Protein AF-A0A914DIE5-F1 (afdb_monomer_lite)

Structure (mmCIF, N/CA/C/O backbone):
data_AF-A0A914DIE5-F1
#
_entry.id   AF-A0A914DIE5-F1
#
loop_
_atom_site.group_PDB
_atom_site.id
_atom_site.type_symbol
_atom_site.label_atom_id
_atom_site.label_alt_id
_atom_site.label_comp_id
_atom_site.label_asym_id
_atom_site.label_entity_id
_atom_site.label_seq_id
_atom_site.pdbx_PDB_ins_code
_atom_site.Cartn_x
_atom_site.Cartn_y
_atom_site.Cartn_z
_atom_site.occupancy
_atom_site.B_iso_or_equiv
_atom_site.auth_seq_id
_atom_site.auth_comp_id
_atom_site.auth_asym_id
_atom_site.auth_atom_id
_atom_site.pdbx_PDB_model_num
ATOM 1 N N . MET A 1 1 ? 12.265 -41.594 -0.812 1.00 32.06 1 MET A N 1
ATOM 2 C CA . MET A 1 1 ? 12.523 -40.312 -0.119 1.00 32.06 1 MET A CA 1
ATOM 3 C C . MET A 1 1 ? 11.479 -39.314 -0.579 1.00 32.06 1 MET A C 1
ATOM 5 O O . MET A 1 1 ? 11.482 -38.926 -1.738 1.00 32.06 1 MET A O 1
ATOM 9 N N . GLN A 1 2 ? 10.525 -38.994 0.290 1.00 31.80 2 GLN A N 1
ATOM 10 C CA . GLN A 1 2 ? 9.451 -38.053 -0.005 1.00 31.80 2 GLN A CA 1
ATOM 11 C C . GLN A 1 2 ? 9.998 -36.635 0.156 1.00 31.80 2 GLN A C 1
ATOM 13 O O . GLN A 1 2 ? 10.387 -36.245 1.254 1.00 31.80 2 GLN A O 1
ATOM 18 N N . PHE A 1 3 ? 10.068 -35.877 -0.939 1.00 31.05 3 PHE A N 1
ATOM 19 C CA . PHE A 1 3 ? 10.343 -34.446 -0.875 1.00 31.05 3 PHE A CA 1
ATOM 20 C C . PHE A 1 3 ? 9.159 -33.775 -0.173 1.00 31.05 3 PHE A C 1
ATOM 22 O O . PHE A 1 3 ? 8.146 -33.468 -0.800 1.00 31.05 3 PHE A O 1
ATOM 29 N N . MET A 1 4 ? 9.262 -33.563 1.139 1.00 26.75 4 MET A N 1
ATOM 30 C CA . MET A 1 4 ? 8.414 -32.593 1.819 1.00 26.75 4 MET A CA 1
ATOM 31 C C . MET A 1 4 ? 8.771 -31.216 1.252 1.00 26.75 4 MET A C 1
ATOM 33 O O . MET A 1 4 ? 9.750 -30.599 1.665 1.00 26.75 4 MET A O 1
ATOM 37 N N . LYS A 1 5 ? 8.003 -30.735 0.266 1.00 32.22 5 LYS A N 1
ATOM 38 C CA . LYS A 1 5 ? 7.975 -29.307 -0.064 1.00 32.22 5 LYS A CA 1
ATOM 39 C C . LYS A 1 5 ? 7.397 -28.603 1.157 1.00 32.22 5 LYS A C 1
ATOM 41 O O . LYS A 1 5 ? 6.184 -28.555 1.325 1.00 32.22 5 LYS A O 1
ATOM 46 N N . ALA A 1 6 ? 8.262 -28.096 2.027 1.00 30.03 6 ALA A N 1
ATOM 47 C CA . ALA A 1 6 ? 7.851 -27.150 3.046 1.00 30.03 6 ALA A CA 1
ATOM 48 C C . ALA A 1 6 ? 7.336 -25.895 2.325 1.00 30.03 6 ALA A C 1
ATOM 50 O O . ALA A 1 6 ? 8.112 -25.058 1.870 1.00 30.03 6 ALA A O 1
ATOM 51 N N . THR A 1 7 ? 6.020 -25.775 2.163 1.00 43.81 7 THR A N 1
ATOM 52 C CA . THR A 1 7 ? 5.389 -24.496 1.839 1.00 43.81 7 THR A CA 1
ATOM 53 C C . THR A 1 7 ? 5.569 -23.604 3.054 1.00 43.81 7 THR A C 1
ATOM 55 O O . THR A 1 7 ? 4.857 -23.737 4.046 1.00 43.81 7 THR A O 1
ATOM 58 N N . LYS A 1 8 ? 6.585 -22.739 3.012 1.00 55.28 8 LYS A N 1
ATOM 59 C CA . LYS A 1 8 ? 6.820 -21.731 4.043 1.00 55.28 8 LYS A CA 1
ATOM 60 C C . LYS A 1 8 ? 5.615 -20.791 4.057 1.00 55.28 8 LYS A C 1
ATOM 62 O O . LYS A 1 8 ? 5.457 -19.975 3.154 1.00 55.28 8 LYS A O 1
ATOM 67 N N . THR A 1 9 ? 4.752 -20.925 5.059 1.00 59.88 9 THR A N 1
ATOM 68 C CA . THR A 1 9 ? 3.670 -19.968 5.300 1.00 59.88 9 THR A CA 1
ATOM 69 C C . THR A 1 9 ? 4.300 -18.650 5.731 1.00 59.88 9 THR A C 1
ATOM 71 O O . THR A 1 9 ? 5.023 -18.602 6.725 1.00 59.88 9 THR A O 1
ATOM 74 N N . MET A 1 10 ? 4.067 -17.591 4.961 1.00 66.38 10 MET A N 1
ATOM 75 C CA . MET A 1 10 ? 4.572 -16.249 5.244 1.00 66.38 10 MET A CA 1
ATOM 76 C C . MET A 1 10 ? 3.415 -15.355 5.679 1.00 66.38 10 MET A C 1
ATOM 78 O O . MET A 1 10 ? 2.303 -15.481 5.166 1.00 66.38 10 MET A O 1
ATOM 82 N N . SER A 1 11 ? 3.671 -14.457 6.625 1.00 70.56 11 SER A N 1
ATOM 83 C CA . SER A 1 11 ? 2.720 -13.417 7.007 1.00 70.56 11 SER A CA 1
ATOM 84 C C . SER A 1 11 ? 2.778 -12.252 6.018 1.00 70.56 11 SER A C 1
ATOM 86 O O . SER A 1 11 ? 3.840 -11.896 5.500 1.00 70.56 11 SER A O 1
ATOM 88 N N . VAL A 1 12 ? 1.607 -11.675 5.759 1.00 76.62 12 VAL A N 1
ATOM 89 C CA . VAL A 1 12 ? 1.385 -10.565 4.832 1.00 76.62 12 VAL A CA 1
ATOM 90 C C . VAL A 1 12 ? 0.479 -9.533 5.497 1.00 76.62 12 VAL A C 1
ATOM 92 O O . VAL A 1 12 ? -0.430 -9.911 6.238 1.00 76.62 12 VAL A O 1
ATOM 95 N N . ILE A 1 13 ? 0.719 -8.250 5.239 1.00 80.69 13 ILE A N 1
ATOM 96 C CA . ILE A 1 13 ? -0.170 -7.145 5.625 1.00 80.69 13 ILE A CA 1
ATOM 97 C C . ILE A 1 13 ? -0.791 -6.547 4.365 1.00 80.69 13 ILE A C 1
ATOM 99 O O . ILE A 1 13 ? -0.105 -6.399 3.360 1.00 80.69 13 ILE A O 1
ATOM 103 N N . VAL A 1 14 ? -2.074 -6.187 4.423 1.00 81.94 14 VAL A N 1
ATOM 104 C CA . VAL A 1 14 ? -2.704 -5.268 3.461 1.00 81.94 14 VAL A CA 1
ATOM 105 C C . VAL A 1 14 ? -2.694 -3.887 4.101 1.00 81.94 14 VAL A C 1
ATOM 107 O O . VAL A 1 14 ? -3.267 -3.729 5.178 1.00 81.94 14 VAL A O 1
ATOM 110 N N . ASP A 1 15 ? -2.012 -2.928 3.482 1.00 79.81 15 ASP A N 1
ATOM 111 C CA . ASP A 1 15 ? -1.713 -1.633 4.097 1.00 79.81 15 ASP A CA 1
ATOM 112 C C . ASP A 1 15 ? -2.119 -0.488 3.175 1.00 79.81 15 ASP A C 1
ATOM 114 O O . ASP A 1 15 ? -1.482 -0.241 2.152 1.00 79.81 15 ASP A O 1
ATOM 118 N N . SER A 1 16 ? -3.174 0.233 3.554 1.00 77.50 16 SER A N 1
ATOM 119 C CA . SER A 1 16 ? -3.641 1.374 2.776 1.00 77.50 16 SER A CA 1
ATOM 120 C C . SER A 1 16 ? -2.770 2.616 2.884 1.00 77.50 16 SER A C 1
ATOM 122 O O . SER A 1 16 ? -2.965 3.546 2.111 1.00 77.50 16 SER A O 1
ATOM 124 N N . THR A 1 17 ? -1.839 2.642 3.836 1.00 75.06 17 THR A N 1
ATOM 125 C CA . THR A 1 17 ? -0.878 3.734 4.022 1.00 75.06 17 THR A CA 1
ATOM 126 C C . THR A 1 17 ? 0.441 3.488 3.290 1.00 75.06 17 THR A C 1
ATOM 128 O O . THR A 1 17 ? 1.338 4.326 3.346 1.00 75.06 17 THR A O 1
ATOM 131 N N . SER A 1 18 ? 0.564 2.351 2.596 1.00 82.44 18 SER A N 1
ATOM 132 C CA . SER A 1 18 ? 1.746 2.001 1.819 1.00 82.44 18 SER A CA 1
ATOM 133 C C . SER A 1 18 ? 1.532 2.270 0.331 1.00 82.44 18 SER A C 1
ATOM 135 O O . SER A 1 18 ? 0.727 1.605 -0.324 1.00 82.44 18 SER A O 1
ATOM 137 N N . ASP A 1 19 ? 2.323 3.187 -0.224 1.00 88.75 19 ASP A N 1
ATOM 138 C CA . ASP A 1 19 ? 2.320 3.520 -1.658 1.00 88.75 19 ASP A CA 1
ATOM 139 C C . ASP A 1 19 ? 2.937 2.407 -2.536 1.00 88.75 19 ASP A C 1
ATOM 141 O O . ASP A 1 19 ? 2.798 2.396 -3.761 1.00 88.75 19 ASP A O 1
ATOM 145 N N . PHE A 1 20 ? 3.616 1.432 -1.921 1.00 92.25 20 PHE A N 1
ATOM 146 C CA . PHE A 1 20 ? 4.422 0.423 -2.609 1.00 92.25 20 PHE A CA 1
ATOM 147 C C . PHE A 1 20 ? 4.043 -1.004 -2.191 1.00 92.25 20 PHE A C 1
ATOM 149 O O . PHE A 1 20 ? 3.504 -1.257 -1.116 1.00 92.25 20 PHE A O 1
ATOM 156 N N . LEU A 1 21 ? 4.387 -1.983 -3.027 1.00 89.88 21 LEU A N 1
ATOM 157 C CA . LEU A 1 21 ? 4.438 -3.383 -2.607 1.00 89.88 21 LEU A CA 1
ATOM 158 C C . LEU A 1 21 ? 5.726 -3.641 -1.822 1.00 89.88 21 LEU A C 1
ATOM 160 O O . LEU A 1 21 ? 6.819 -3.467 -2.354 1.00 89.88 21 LEU A O 1
ATOM 164 N N . GLY A 1 22 ? 5.604 -4.110 -0.586 1.00 89.50 22 GLY A N 1
ATOM 165 C CA . GLY A 1 22 ? 6.738 -4.596 0.196 1.00 89.50 22 GLY A CA 1
ATOM 166 C C . GLY A 1 22 ? 6.970 -6.078 -0.067 1.00 89.50 22 GLY A C 1
ATOM 167 O O . GLY A 1 22 ? 6.045 -6.879 0.089 1.00 89.50 22 GLY A O 1
ATOM 168 N N . VAL A 1 23 ? 8.186 -6.456 -0.459 1.00 86.75 23 VAL A N 1
ATOM 169 C CA . VAL A 1 23 ? 8.549 -7.851 -0.759 1.00 86.75 23 VAL A CA 1
ATOM 170 C C . VAL A 1 23 ? 9.872 -8.246 -0.091 1.00 86.75 23 VAL A C 1
ATOM 172 O O . VAL A 1 23 ? 10.712 -7.381 0.149 1.00 86.75 23 VAL A O 1
ATOM 175 N N . PRO A 1 24 ? 10.124 -9.540 0.178 1.00 83.31 24 PRO A N 1
ATOM 176 C CA . PRO A 1 24 ? 11.413 -9.991 0.702 1.00 83.31 24 PRO A CA 1
ATOM 177 C C . PRO A 1 24 ? 12.572 -9.699 -0.271 1.00 83.31 24 PRO A C 1
ATOM 179 O O . PRO A 1 24 ? 12.344 -9.690 -1.487 1.00 83.31 24 PRO A O 1
ATOM 182 N N . PRO A 1 25 ? 13.827 -9.581 0.207 1.00 83.88 25 PRO A N 1
ATOM 183 C CA . PRO A 1 25 ? 14.980 -9.264 -0.644 1.00 83.88 25 PRO A CA 1
ATOM 184 C C . PRO A 1 25 ? 15.160 -10.207 -1.843 1.00 83.88 25 PRO A C 1
ATOM 186 O O . PRO A 1 25 ? 15.434 -9.758 -2.957 1.00 83.88 25 PRO A O 1
ATOM 189 N N . ASP A 1 26 ? 14.931 -11.510 -1.653 1.00 80.94 26 ASP A N 1
ATOM 190 C CA . ASP A 1 26 ? 15.026 -12.502 -2.732 1.00 80.94 26 ASP A CA 1
ATOM 191 C C . ASP A 1 26 ? 13.965 -12.283 -3.821 1.00 80.94 26 ASP A C 1
ATOM 193 O O . ASP A 1 26 ? 14.251 -12.401 -5.015 1.00 80.94 26 ASP A O 1
ATOM 197 N N . ALA A 1 27 ? 12.742 -11.918 -3.420 1.00 83.44 27 ALA A N 1
ATOM 198 C CA . ALA A 1 27 ? 11.661 -11.603 -4.347 1.00 83.44 27 ALA A CA 1
ATOM 199 C C . ALA A 1 27 ? 11.940 -10.290 -5.088 1.00 83.44 27 ALA A C 1
ATOM 201 O O . ALA A 1 27 ? 11.758 -10.230 -6.302 1.00 83.44 27 ALA A O 1
ATOM 202 N N . MET A 1 28 ? 12.451 -9.271 -4.388 1.00 87.62 28 MET A N 1
ATOM 203 C CA . MET A 1 28 ? 12.856 -8.004 -5.001 1.00 87.62 28 MET A CA 1
ATOM 204 C C . MET A 1 28 ? 13.915 -8.232 -6.085 1.00 87.62 28 MET A C 1
ATOM 206 O O . MET A 1 28 ? 13.780 -7.734 -7.202 1.00 87.62 28 MET A O 1
ATOM 210 N N . LYS A 1 29 ? 14.937 -9.045 -5.791 1.00 81.88 29 LYS A N 1
ATOM 211 C CA . LYS A 1 29 ? 15.990 -9.401 -6.750 1.00 81.88 29 LYS A CA 1
ATOM 212 C C . LYS A 1 29 ? 15.432 -10.131 -7.975 1.00 81.88 29 LYS A C 1
ATOM 214 O O . LYS A 1 29 ? 15.843 -9.840 -9.099 1.00 81.88 29 LYS A O 1
ATOM 219 N N . ALA A 1 30 ? 14.495 -11.059 -7.774 1.00 81.62 30 ALA A N 1
ATOM 220 C CA . ALA A 1 30 ? 13.840 -11.775 -8.865 1.00 81.62 30 ALA A CA 1
ATOM 221 C C . ALA A 1 30 ? 13.005 -10.837 -9.754 1.00 81.62 30 ALA A C 1
ATOM 223 O O . ALA A 1 30 ? 13.113 -10.909 -10.976 1.00 81.62 30 ALA A O 1
ATOM 224 N N . ILE A 1 31 ? 12.229 -9.929 -9.151 1.00 86.12 31 ILE A N 1
ATOM 225 C CA . ILE A 1 31 ? 11.420 -8.933 -9.869 1.00 86.12 31 ILE A CA 1
ATOM 226 C C . ILE A 1 31 ? 12.322 -7.994 -10.669 1.00 86.12 31 ILE A C 1
ATOM 228 O O . ILE A 1 31 ? 12.118 -7.847 -11.871 1.00 86.12 31 ILE A O 1
ATOM 232 N N . ALA A 1 32 ? 13.340 -7.407 -10.031 1.00 88.06 32 ALA A N 1
ATOM 233 C CA . ALA A 1 32 ? 14.256 -6.475 -10.682 1.00 88.06 32 ALA A CA 1
ATOM 234 C C . ALA A 1 32 ? 14.950 -7.111 -11.895 1.00 88.06 32 ALA A C 1
ATOM 236 O O . ALA A 1 32 ? 14.997 -6.507 -12.964 1.00 88.06 32 ALA A O 1
ATOM 237 N N . SER A 1 33 ? 15.412 -8.357 -11.753 1.00 84.12 33 SER A N 1
ATOM 238 C CA . SER A 1 33 ? 16.002 -9.126 -12.852 1.00 84.12 33 SER A CA 1
ATOM 239 C C . SER A 1 33 ? 14.997 -9.390 -13.981 1.00 84.12 33 SER A C 1
ATOM 241 O O . SER A 1 33 ? 15.309 -9.188 -15.150 1.00 84.12 33 SER A O 1
ATOM 243 N N . ALA A 1 34 ? 13.764 -9.787 -13.646 1.00 83.44 34 ALA A N 1
ATOM 244 C CA . ALA 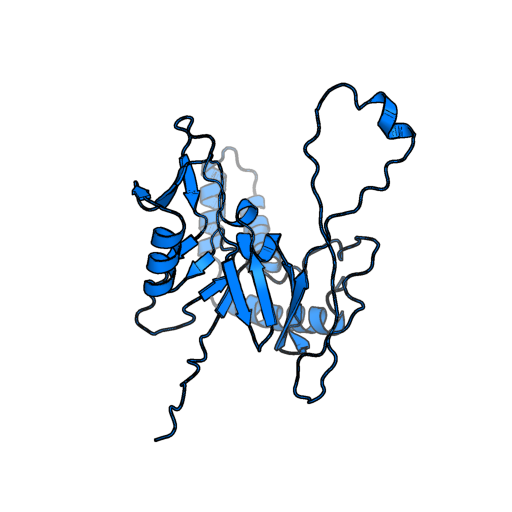A 1 34 ? 12.740 -10.137 -14.632 1.00 83.44 34 ALA A CA 1
ATOM 245 C C . ALA A 1 34 ? 12.279 -8.952 -15.497 1.00 83.44 34 ALA A C 1
ATOM 247 O O . ALA A 1 34 ? 11.832 -9.162 -16.623 1.00 83.44 34 ALA A O 1
ATOM 248 N N . ILE A 1 35 ? 12.372 -7.724 -14.981 1.00 87.38 35 ILE A N 1
ATOM 249 C CA . ILE A 1 35 ? 11.911 -6.515 -15.682 1.00 87.38 35 ILE A CA 1
ATOM 250 C C . ILE A 1 35 ? 13.050 -5.599 -16.141 1.00 87.38 35 ILE A C 1
ATOM 252 O O . ILE A 1 35 ? 12.782 -4.505 -16.635 1.00 87.38 35 ILE A O 1
ATOM 256 N N . ASN A 1 36 ? 14.306 -6.032 -15.984 1.00 90.56 36 ASN A N 1
ATOM 257 C CA . ASN A 1 36 ? 15.500 -5.222 -16.236 1.00 90.56 36 ASN A CA 1
ATOM 258 C C . ASN A 1 36 ? 15.481 -3.882 -15.475 1.00 90.56 36 ASN A C 1
ATOM 260 O O . ASN A 1 36 ? 15.789 -2.832 -16.042 1.00 90.56 36 ASN A O 1
ATOM 264 N N . ALA A 1 37 ? 15.085 -3.910 -14.199 1.00 92.00 37 ALA A N 1
ATOM 265 C CA . ALA A 1 37 ? 15.087 -2.716 -13.364 1.00 92.00 37 ALA A CA 1
ATOM 266 C C . ALA A 1 37 ? 16.508 -2.325 -12.944 1.00 92.00 37 ALA A C 1
ATOM 268 O O . ALA A 1 37 ? 17.318 -3.173 -12.567 1.00 92.00 37 ALA A O 1
ATOM 269 N N . VAL A 1 38 ? 16.777 -1.022 -12.941 1.00 92.56 38 VAL A N 1
ATOM 270 C CA . VAL A 1 38 ? 18.047 -0.428 -12.518 1.00 92.56 38 VAL A CA 1
ATOM 271 C C . VAL A 1 38 ? 17.842 0.277 -11.185 1.00 92.56 38 VAL A C 1
ATOM 273 O O . VAL A 1 38 ? 16.878 1.021 -11.014 1.00 92.56 38 VAL A O 1
ATOM 276 N N . TYR A 1 39 ? 18.735 0.038 -10.228 1.00 90.44 39 TYR A N 1
ATOM 277 C CA . TYR A 1 39 ? 18.695 0.712 -8.934 1.00 90.44 39 TYR A CA 1
ATOM 278 C C . TYR A 1 39 ? 19.451 2.043 -9.012 1.00 90.44 39 TYR A C 1
ATOM 280 O O . TYR A 1 39 ? 20.679 2.055 -9.095 1.00 90.44 39 TYR A O 1
ATOM 288 N N . GLU A 1 40 ? 18.726 3.160 -8.981 1.00 81.88 40 GLU A N 1
ATOM 289 C CA . GLU A 1 40 ? 19.281 4.515 -9.061 1.00 81.88 40 GLU A CA 1
ATOM 290 C C . GLU A 1 40 ? 18.618 5.420 -8.023 1.00 81.88 40 GLU A C 1
ATOM 292 O O . GLU A 1 40 ? 17.401 5.424 -7.880 1.00 81.88 40 GLU A O 1
ATOM 297 N N . GLY A 1 41 ? 19.397 6.220 -7.291 1.00 73.69 41 GLY A N 1
ATOM 298 C CA . GLY A 1 41 ? 18.826 7.221 -6.378 1.00 73.69 41 GLY A CA 1
ATOM 299 C C . GLY A 1 41 ? 17.910 6.639 -5.291 1.00 73.69 41 GLY A C 1
ATOM 300 O O . GLY A 1 41 ? 16.931 7.281 -4.924 1.00 73.69 41 GLY A O 1
ATOM 301 N N . ASN A 1 42 ? 18.239 5.444 -4.784 1.00 81.19 42 ASN A N 1
ATOM 302 C CA . ASN A 1 42 ? 17.498 4.667 -3.776 1.00 81.19 42 ASN A CA 1
ATOM 303 C C . ASN A 1 42 ? 16.182 4.018 -4.232 1.00 81.19 42 ASN A C 1
ATOM 305 O O . ASN A 1 42 ? 15.456 3.481 -3.398 1.00 81.19 42 ASN A O 1
ATOM 309 N N . LEU A 1 43 ? 15.878 4.021 -5.529 1.00 86.00 43 LEU A N 1
ATOM 310 C CA . LEU A 1 43 ? 14.684 3.375 -6.069 1.00 86.00 43 LEU A CA 1
ATOM 311 C C . LEU A 1 43 ? 15.016 2.542 -7.309 1.00 86.00 43 LEU A C 1
ATOM 313 O O . LEU A 1 43 ? 16.007 2.774 -8.001 1.00 86.00 43 LEU A O 1
ATOM 317 N N . TYR A 1 44 ? 14.184 1.541 -7.581 1.00 91.12 44 TYR A N 1
ATOM 318 C CA . TYR A 1 44 ? 14.271 0.774 -8.817 1.00 91.12 44 TYR A CA 1
ATOM 319 C C . TYR A 1 44 ? 13.505 1.498 -9.923 1.00 91.12 44 TYR A C 1
ATOM 321 O O . TYR A 1 44 ? 12.350 1.885 -9.747 1.00 91.12 44 TYR A O 1
ATOM 329 N N . THR A 1 45 ? 14.145 1.660 -11.075 1.00 93.00 45 THR A N 1
ATOM 330 C CA . THR A 1 45 ? 13.553 2.268 -12.267 1.00 93.00 45 THR A CA 1
ATOM 331 C C . THR A 1 45 ? 13.576 1.309 -13.445 1.00 93.00 45 THR A C 1
ATOM 333 O O . THR A 1 45 ? 14.408 0.408 -13.522 1.00 93.00 45 THR A O 1
ATOM 336 N N . VAL A 1 46 ? 12.659 1.515 -14.383 1.00 93.62 46 VAL A N 1
ATOM 337 C CA . VAL A 1 46 ? 12.615 0.836 -15.683 1.00 93.62 46 VAL A CA 1
ATOM 338 C C . VAL A 1 46 ? 12.413 1.868 -16.789 1.00 93.62 46 VAL A C 1
ATOM 340 O O . VAL A 1 46 ? 12.017 3.005 -16.531 1.00 93.62 46 VAL A O 1
ATOM 343 N N . SER A 1 47 ? 12.640 1.489 -18.046 1.00 92.94 47 SER A N 1
ATOM 344 C CA . SER A 1 47 ? 12.209 2.328 -19.168 1.00 92.94 47 SER A CA 1
ATOM 345 C C . SER A 1 47 ? 10.681 2.410 -19.206 1.00 92.94 47 SER A C 1
ATOM 347 O O . SER A 1 47 ? 10.013 1.377 -19.188 1.00 92.94 47 SER A O 1
ATOM 349 N N . CYS A 1 48 ? 10.115 3.611 -19.347 1.00 91.31 48 CYS A N 1
ATOM 350 C CA . CYS A 1 48 ? 8.668 3.776 -19.533 1.00 91.31 48 CYS A CA 1
ATOM 351 C C . CYS A 1 48 ? 8.141 3.117 -20.820 1.00 91.31 48 CYS A C 1
ATOM 353 O O . CYS A 1 48 ? 6.953 2.829 -20.929 1.00 91.31 48 CYS A O 1
ATOM 355 N N . ASN A 1 49 ? 9.025 2.850 -21.788 1.00 91.56 49 ASN A N 1
ATOM 356 C CA . ASN A 1 49 ? 8.695 2.163 -23.037 1.00 91.56 49 ASN A CA 1
ATOM 357 C C . ASN A 1 49 ? 8.896 0.642 -22.954 1.00 91.56 49 ASN A C 1
ATOM 359 O O . ASN A 1 49 ? 8.810 -0.039 -23.978 1.00 91.56 49 ASN A O 1
ATOM 363 N N . ALA A 1 50 ? 9.204 0.096 -21.774 1.00 89.44 50 ALA A N 1
ATOM 364 C CA . ALA A 1 50 ? 9.347 -1.341 -21.598 1.00 89.44 50 ALA A CA 1
ATOM 365 C C . ALA A 1 50 ? 8.042 -2.057 -21.980 1.00 89.44 50 ALA A C 1
ATOM 367 O O . ALA A 1 50 ? 6.951 -1.706 -21.531 1.00 89.44 50 ALA A O 1
ATOM 368 N N . THR A 1 51 ? 8.160 -3.079 -22.825 1.00 88.75 51 THR A N 1
ATOM 369 C CA . THR A 1 51 ? 7.040 -3.920 -23.265 1.00 88.75 51 THR A CA 1
ATOM 370 C C . THR A 1 51 ? 7.232 -5.343 -22.751 1.00 88.75 51 THR A C 1
ATOM 372 O O . THR A 1 51 ? 8.346 -5.741 -22.416 1.00 88.75 51 THR A O 1
ATOM 375 N N . GLY A 1 52 ? 6.144 -6.111 -22.650 1.00 84.69 52 GLY A N 1
ATOM 376 C CA . GLY A 1 52 ? 6.208 -7.502 -22.185 1.00 84.69 52 GLY A CA 1
ATOM 377 C C . GLY A 1 52 ? 6.507 -7.664 -20.690 1.00 84.69 52 GLY A C 1
ATOM 378 O O . GLY A 1 52 ? 6.971 -8.722 -20.276 1.00 84.69 52 GLY A O 1
ATOM 379 N N . LEU A 1 53 ? 6.252 -6.632 -19.880 1.00 85.94 53 LEU A N 1
ATOM 380 C CA . LEU A 1 53 ? 6.384 -6.718 -18.427 1.00 85.94 53 LEU A CA 1
ATOM 381 C C . LEU A 1 53 ? 5.383 -7.745 -17.848 1.00 85.94 53 LEU A C 1
ATOM 383 O O . LEU A 1 53 ? 4.229 -7.766 -18.282 1.00 85.94 53 LEU A O 1
ATOM 387 N N . PRO A 1 54 ? 5.796 -8.597 -16.891 1.00 88.06 54 PRO A N 1
ATOM 388 C CA . PRO A 1 54 ? 4.967 -9.685 -16.383 1.00 88.06 54 PRO A CA 1
ATOM 389 C C . PRO A 1 54 ? 4.007 -9.228 -15.281 1.00 88.06 54 PRO A C 1
ATOM 391 O O . PRO A 1 54 ? 4.379 -8.455 -14.409 1.00 88.06 54 PRO A O 1
ATOM 394 N N . ASP A 1 55 ? 2.812 -9.808 -15.214 1.00 86.19 55 ASP A N 1
ATOM 395 C CA . ASP A 1 55 ? 1.974 -9.662 -14.019 1.00 86.19 55 ASP A CA 1
ATOM 396 C C . ASP A 1 55 ? 2.695 -10.197 -12.769 1.00 86.19 55 ASP A C 1
ATOM 398 O O . ASP A 1 55 ? 3.212 -11.321 -12.762 1.00 86.19 55 ASP A O 1
ATOM 402 N N . LEU A 1 56 ? 2.649 -9.437 -11.672 1.00 84.75 56 LEU A N 1
ATOM 403 C CA . LEU A 1 56 ? 3.076 -9.921 -10.361 1.00 84.75 56 LEU A CA 1
ATOM 404 C C . LEU A 1 56 ? 1.969 -10.798 -9.773 1.00 84.75 56 LEU A C 1
ATOM 406 O O . LEU A 1 56 ? 0.849 -10.334 -9.548 1.00 84.75 56 LEU A O 1
ATOM 410 N N . LYS A 1 57 ? 2.277 -12.076 -9.534 1.00 84.81 57 LYS A N 1
ATOM 411 C CA . LYS A 1 57 ? 1.309 -13.078 -9.071 1.00 84.81 57 LYS A CA 1
ATOM 412 C C . LYS A 1 57 ? 1.554 -13.453 -7.615 1.00 84.81 57 LYS A C 1
ATOM 414 O O . LYS A 1 57 ? 2.609 -13.973 -7.265 1.00 84.81 57 LYS A O 1
ATOM 419 N N . PHE A 1 58 ? 0.536 -13.256 -6.788 1.00 79.00 58 PHE A N 1
ATOM 420 C CA . PHE A 1 58 ? 0.514 -13.599 -5.372 1.00 79.00 58 PHE A CA 1
ATOM 421 C C . PHE A 1 58 ? -0.386 -14.807 -5.167 1.00 79.00 58 PHE A C 1
ATOM 423 O O . PHE A 1 58 ? -1.513 -14.827 -5.652 1.00 79.00 58 PHE A O 1
ATOM 430 N N . THR A 1 59 ? 0.087 -15.808 -4.429 1.00 76.44 59 THR A N 1
ATOM 431 C CA . THR A 1 59 ? -0.757 -16.938 -4.028 1.00 76.44 59 THR A CA 1
ATOM 432 C C . THR A 1 59 ? -1.133 -16.783 -2.563 1.00 76.44 59 THR A C 1
ATOM 434 O O . THR A 1 59 ? -0.278 -16.912 -1.689 1.00 76.44 59 THR A O 1
ATOM 437 N N . ILE A 1 60 ? -2.408 -16.508 -2.289 1.00 77.88 60 ILE A N 1
ATOM 438 C CA . ILE A 1 60 ? -2.947 -16.362 -0.932 1.00 77.88 60 ILE A CA 1
ATOM 439 C C . ILE A 1 60 ? -4.012 -17.437 -0.746 1.00 77.88 60 ILE A C 1
ATOM 441 O O . ILE A 1 60 ? -5.019 -17.429 -1.450 1.00 77.88 60 ILE A O 1
ATOM 445 N N . LYS A 1 61 ? -3.787 -18.369 0.192 1.00 69.75 61 LYS A N 1
ATOM 446 C CA . LYS A 1 61 ? -4.711 -19.482 0.496 1.00 69.75 61 LYS A CA 1
ATOM 447 C C . LYS A 1 61 ? -5.227 -20.177 -0.781 1.00 69.75 61 LYS A C 1
ATOM 449 O O . LYS A 1 61 ? -6.428 -20.283 -1.001 1.00 69.75 61 LYS A O 1
ATOM 454 N N . ASN A 1 62 ? -4.291 -20.592 -1.636 1.00 72.75 62 ASN A N 1
ATOM 455 C CA . ASN A 1 62 ? -4.508 -21.289 -2.914 1.00 72.75 62 ASN A CA 1
ATOM 456 C C . ASN A 1 62 ? -5.173 -20.478 -4.037 1.00 72.75 62 ASN A C 1
ATOM 458 O O . ASN A 1 62 ? -5.325 -21.007 -5.134 1.00 72.75 62 ASN A O 1
ATOM 462 N N . GLN A 1 63 ? -5.500 -19.205 -3.812 1.00 75.94 63 GLN A N 1
ATOM 463 C CA . GLN A 1 63 ? -5.989 -18.317 -4.861 1.00 75.94 63 GLN A CA 1
ATOM 464 C C . GLN A 1 63 ? -4.871 -17.438 -5.409 1.00 75.94 63 GLN A C 1
ATOM 466 O O . GLN A 1 63 ? -4.042 -16.924 -4.654 1.00 75.94 63 GLN A O 1
ATOM 471 N N . ILE A 1 64 ? -4.863 -17.268 -6.732 1.00 80.38 64 ILE A N 1
ATOM 472 C CA . ILE A 1 64 ? -3.876 -16.455 -7.442 1.00 80.38 64 ILE A CA 1
ATOM 473 C C . ILE A 1 64 ? -4.445 -15.056 -7.669 1.00 80.38 64 ILE A C 1
ATOM 475 O O . ILE A 1 64 ? -5.435 -14.874 -8.374 1.00 80.38 64 ILE A O 1
ATOM 479 N N . TYR A 1 65 ? -3.764 -14.060 -7.121 1.00 83.69 65 TYR A N 1
ATOM 480 C CA . TYR A 1 65 ? -4.041 -12.645 -7.314 1.00 83.69 65 TYR A CA 1
ATOM 481 C C . TYR A 1 65 ? -2.953 -12.060 -8.207 1.00 83.69 65 TYR A C 1
ATOM 483 O O . TYR A 1 65 ? -1.776 -12.110 -7.867 1.00 83.69 65 TYR A O 1
ATOM 491 N N . SER A 1 66 ? -3.341 -11.515 -9.356 1.00 87.06 66 SER A N 1
ATOM 492 C CA . SER A 1 66 ? -2.416 -10.899 -10.318 1.00 87.06 66 SER A CA 1
ATOM 493 C C . SER A 1 66 ? -2.518 -9.371 -10.282 1.00 87.06 66 SER A C 1
ATOM 495 O O . SER A 1 66 ? -3.632 -8.827 -10.300 1.00 87.06 66 SER A O 1
ATOM 497 N N . VAL A 1 67 ? -1.374 -8.691 -10.229 1.00 85.19 67 VAL A N 1
ATOM 498 C CA . VAL A 1 67 ? -1.222 -7.230 -10.312 1.00 85.19 67 VAL A CA 1
ATOM 499 C C . VAL A 1 67 ? -0.515 -6.906 -11.626 1.00 85.19 67 VAL A C 1
ATOM 501 O O . VAL A 1 67 ? 0.586 -7.400 -11.868 1.00 85.19 67 VAL A O 1
ATOM 504 N N . SER A 1 68 ? -1.157 -6.112 -12.484 1.00 89.44 68 SER A N 1
ATOM 505 C CA . SER A 1 68 ? -0.654 -5.820 -13.829 1.00 89.44 68 SER A CA 1
ATOM 506 C C . SER A 1 68 ? 0.450 -4.756 -13.827 1.00 89.44 68 SER A C 1
ATOM 508 O O . SER A 1 68 ? 0.471 -3.920 -12.921 1.00 89.44 68 SER A O 1
ATOM 510 N N . PRO A 1 69 ? 1.311 -4.702 -14.864 1.00 89.62 69 PRO A N 1
ATOM 511 C CA . PRO A 1 69 ? 2.371 -3.694 -14.993 1.00 89.62 69 PRO A CA 1
ATOM 512 C C . PRO A 1 69 ? 1.917 -2.252 -14.797 1.00 89.62 69 PRO A C 1
ATOM 514 O O . PRO A 1 69 ? 2.602 -1.480 -14.138 1.00 89.62 69 PRO A O 1
ATOM 517 N N . SER A 1 70 ? 0.724 -1.907 -15.284 1.00 90.69 70 SER A N 1
ATOM 518 C CA . SER A 1 70 ? 0.136 -0.572 -15.118 1.00 90.69 70 SER A CA 1
ATOM 519 C C . SER A 1 70 ? -0.102 -0.156 -13.664 1.00 90.69 70 SER A C 1
ATOM 521 O O . SER A 1 70 ? -0.361 1.012 -13.411 1.00 90.69 70 SER A O 1
ATOM 523 N N . GLU A 1 71 ? -0.101 -1.104 -12.726 1.00 90.19 71 GLU A N 1
ATOM 524 C CA . GLU A 1 71 ? -0.376 -0.844 -11.313 1.00 90.19 71 GLU A CA 1
ATOM 525 C C . GLU A 1 71 ? 0.901 -0.740 -10.484 1.00 90.19 71 GLU A C 1
ATOM 527 O O . GLU A 1 71 ? 0.868 -0.108 -9.431 1.00 90.19 71 GLU A O 1
ATOM 532 N N . TYR A 1 72 ? 2.006 -1.349 -10.928 1.00 90.75 72 TYR A N 1
ATOM 533 C CA . TYR A 1 72 ? 3.279 -1.349 -10.203 1.00 90.75 72 TYR A CA 1
ATOM 534 C C . TYR A 1 72 ? 4.401 -0.580 -10.922 1.00 90.75 72 TYR A C 1
ATOM 536 O O . TYR A 1 72 ? 5.491 -0.466 -10.371 1.00 90.75 72 TYR A O 1
ATOM 544 N N . ILE A 1 73 ? 4.155 -0.037 -12.117 1.00 93.19 73 ILE A N 1
ATOM 545 C CA . ILE A 1 73 ? 5.050 0.889 -12.823 1.00 93.19 73 ILE A CA 1
ATOM 546 C C . ILE A 1 73 ? 4.378 2.257 -12.906 1.00 93.19 73 ILE A C 1
ATOM 548 O O . ILE A 1 73 ? 3.258 2.361 -13.405 1.00 93.19 73 ILE A O 1
ATOM 552 N N . SER A 1 74 ? 5.071 3.299 -12.451 1.00 91.25 74 SER A N 1
ATOM 553 C CA . SER A 1 74 ? 4.556 4.670 -12.430 1.00 91.25 74 SER A CA 1
ATOM 554 C C . SER A 1 74 ? 5.473 5.627 -13.188 1.00 91.25 74 SER A C 1
ATOM 556 O O . SER A 1 74 ? 6.681 5.658 -12.951 1.00 91.25 74 SER A O 1
ATOM 558 N N . ASP A 1 75 ? 4.908 6.425 -14.096 1.00 88.56 75 ASP A N 1
ATOM 559 C CA . ASP A 1 75 ? 5.633 7.535 -14.716 1.00 88.56 75 ASP A CA 1
ATOM 560 C C . ASP A 1 75 ? 5.584 8.752 -13.787 1.00 88.56 75 ASP A C 1
ATOM 562 O O . ASP A 1 75 ? 4.537 9.368 -13.597 1.00 88.56 75 ASP A O 1
ATOM 566 N N . LEU A 1 76 ? 6.735 9.111 -13.219 1.00 79.88 76 LEU A N 1
ATOM 567 C CA . LEU A 1 76 ? 6.885 10.317 -12.399 1.00 79.88 76 LEU A CA 1
ATOM 568 C C . LEU A 1 76 ? 7.087 11.591 -13.236 1.00 79.88 76 LEU A C 1
ATOM 570 O O . LEU A 1 76 ? 7.377 12.651 -12.683 1.00 79.88 76 LEU A O 1
ATOM 574 N N . HIS A 1 77 ? 7.008 11.491 -14.563 1.00 79.88 77 HIS A N 1
ATOM 575 C CA . HIS A 1 77 ? 7.194 12.582 -15.514 1.00 79.88 77 HIS A CA 1
ATOM 576 C C . HIS A 1 77 ? 8.528 13.327 -15.333 1.00 79.88 77 HIS A C 1
ATOM 578 O O . HIS A 1 77 ? 8.621 14.536 -15.542 1.00 79.88 77 HIS A O 1
ATOM 584 N N . ARG A 1 78 ? 9.602 12.596 -14.989 1.00 74.00 78 ARG A N 1
ATOM 585 C CA . ARG A 1 78 ? 10.963 13.149 -14.811 1.00 74.00 78 ARG A CA 1
ATOM 586 C C . ARG A 1 78 ? 11.622 13.609 -16.122 1.00 74.00 78 ARG A C 1
ATOM 588 O O . ARG A 1 78 ? 12.695 14.201 -16.090 1.00 74.00 78 ARG A O 1
ATOM 595 N N . GLY A 1 79 ? 11.003 13.339 -17.274 1.00 74.75 79 GLY A N 1
ATOM 596 C CA . GLY A 1 79 ? 11.442 13.831 -18.588 1.00 74.75 79 GLY A CA 1
ATOM 597 C C . GLY A 1 79 ? 12.607 13.066 -19.232 1.00 74.75 79 GLY A C 1
ATOM 598 O O . GLY A 1 79 ? 12.975 13.367 -20.362 1.00 74.75 79 GLY A O 1
ATOM 599 N N . ASN A 1 80 ? 13.162 12.056 -18.561 1.00 83.31 80 ASN A N 1
ATOM 600 C CA . ASN A 1 80 ? 14.248 11.197 -19.054 1.00 83.31 80 ASN A CA 1
ATOM 601 C C . ASN A 1 80 ? 13.756 9.834 -19.595 1.00 83.31 80 ASN A C 1
ATOM 603 O O . ASN A 1 80 ? 14.569 8.992 -19.967 1.00 83.31 80 ASN A O 1
ATOM 607 N N . GLY A 1 81 ? 12.438 9.598 -19.618 1.00 88.62 81 GLY A N 1
ATOM 608 C CA . GLY A 1 81 ? 11.841 8.336 -20.066 1.00 88.62 81 GLY A CA 1
ATOM 609 C C . GLY A 1 81 ? 11.983 7.170 -19.080 1.00 88.62 81 GLY A C 1
ATOM 610 O O . GLY A 1 81 ? 11.804 6.018 -19.493 1.00 88.62 81 GLY A O 1
ATOM 611 N N . THR A 1 82 ? 12.310 7.438 -17.809 1.00 91.19 82 THR A N 1
ATOM 612 C CA . THR A 1 82 ? 12.366 6.415 -16.757 1.00 91.19 82 THR A CA 1
ATOM 613 C C . THR A 1 82 ? 11.120 6.443 -15.877 1.00 91.19 82 THR A C 1
ATOM 615 O O . THR A 1 82 ? 10.640 7.498 -15.463 1.00 91.19 82 THR A O 1
ATOM 618 N N . CYS A 1 83 ? 10.604 5.253 -15.595 1.00 93.00 83 CYS A N 1
ATOM 619 C CA . CYS A 1 83 ? 9.444 5.012 -14.755 1.00 93.00 83 CYS A CA 1
ATOM 620 C C . CYS A 1 83 ? 9.894 4.340 -13.456 1.00 93.00 83 CYS A C 1
ATOM 622 O O . CYS A 1 83 ? 10.849 3.560 -13.445 1.00 93.00 83 CYS A O 1
ATOM 624 N N . GLU A 1 84 ? 9.213 4.646 -12.360 1.00 92.62 84 GLU A N 1
ATOM 625 C CA . GLU A 1 84 ? 9.481 4.086 -11.041 1.00 92.62 84 GLU A CA 1
ATOM 626 C C . GLU A 1 84 ? 8.768 2.746 -10.859 1.00 92.62 84 GLU A C 1
ATOM 628 O O . GLU A 1 84 ? 7.615 2.567 -11.261 1.00 92.62 84 GLU A O 1
ATOM 633 N N . LEU A 1 85 ? 9.468 1.803 -10.232 1.00 93.25 85 LEU A N 1
ATOM 634 C CA . LEU A 1 85 ? 8.896 0.555 -9.760 1.00 93.25 85 LEU A CA 1
ATOM 635 C C . LEU A 1 85 ? 8.284 0.766 -8.371 1.00 93.25 85 LEU A C 1
ATOM 637 O O . LEU A 1 85 ? 8.996 1.030 -7.405 1.00 93.25 85 LEU A O 1
ATOM 641 N N . LEU A 1 86 ? 6.975 0.556 -8.249 1.00 93.56 86 LEU A N 1
ATOM 642 C CA . LEU A 1 86 ? 6.233 0.648 -6.990 1.00 93.56 86 LEU A CA 1
ATOM 643 C C . LEU A 1 86 ? 6.371 -0.625 -6.133 1.00 93.56 86 LEU A C 1
ATOM 645 O O . LEU A 1 86 ? 5.394 -1.172 -5.616 1.00 93.56 86 LEU A O 1
ATOM 649 N N . VAL A 1 87 ? 7.598 -1.129 -6.010 1.00 91.62 87 VAL A N 1
ATOM 650 C CA . VAL A 1 87 ? 7.958 -2.308 -5.217 1.00 91.62 87 VAL A CA 1
ATOM 651 C C . VAL A 1 87 ? 9.245 -2.006 -4.460 1.00 91.62 87 VAL A C 1
ATOM 653 O O . VAL A 1 87 ? 10.207 -1.517 -5.049 1.00 91.62 87 VAL A O 1
ATOM 656 N N . TYR A 1 88 ? 9.285 -2.331 -3.171 1.00 90.31 88 TYR A N 1
ATOM 657 C CA . TYR A 1 88 ? 10.462 -2.155 -2.327 1.00 90.31 88 TYR A CA 1
ATOM 658 C C . TYR A 1 88 ? 10.804 -3.430 -1.556 1.00 90.31 88 TYR A C 1
ATOM 660 O O . TYR A 1 88 ? 9.955 -4.285 -1.293 1.00 90.31 88 TYR A O 1
ATOM 668 N N . SER A 1 89 ? 12.078 -3.546 -1.185 1.00 87.81 89 SER A N 1
ATOM 669 C CA . SER A 1 89 ? 12.561 -4.639 -0.347 1.00 87.81 89 SER A CA 1
ATOM 670 C C . SER A 1 89 ? 12.265 -4.358 1.125 1.00 87.81 89 SER A C 1
ATOM 672 O O . SER A 1 89 ? 12.645 -3.311 1.645 1.00 87.81 89 SER A O 1
ATOM 674 N N . VAL A 1 90 ? 11.665 -5.326 1.809 1.00 80.12 90 VAL A N 1
ATOM 675 C CA . VAL A 1 90 ? 11.437 -5.326 3.256 1.00 80.12 90 VAL A CA 1
ATOM 676 C C . VAL A 1 90 ? 12.409 -6.313 3.895 1.00 80.12 90 VAL A C 1
ATOM 678 O O . VAL A 1 90 ? 12.301 -7.519 3.671 1.00 80.12 90 VAL A O 1
ATOM 681 N N . ASP A 1 91 ? 13.346 -5.816 4.702 1.00 80.56 91 ASP A N 1
ATOM 682 C CA . ASP A 1 91 ? 14.191 -6.653 5.557 1.00 80.56 91 ASP A CA 1
ATOM 683 C C . ASP A 1 91 ? 13.882 -6.373 7.027 1.00 80.56 91 ASP A C 1
ATOM 685 O O . ASP A 1 91 ? 14.315 -5.374 7.597 1.00 80.56 91 ASP A O 1
ATOM 689 N N . ASN A 1 92 ? 13.109 -7.270 7.636 1.00 69.69 92 ASN A N 1
ATOM 690 C CA . ASN A 1 92 ? 12.741 -7.163 9.043 1.00 69.69 92 ASN A CA 1
ATOM 691 C C . ASN A 1 92 ? 13.579 -8.079 9.953 1.00 69.69 92 ASN A C 1
ATOM 693 O O . ASN A 1 92 ? 13.175 -8.349 11.086 1.00 69.69 92 ASN A O 1
ATOM 697 N N . GLY A 1 93 ? 14.689 -8.652 9.467 1.00 67.88 93 GLY A N 1
ATOM 698 C CA . GLY A 1 93 ? 15.552 -9.519 10.281 1.00 67.88 93 GLY A CA 1
ATOM 699 C C . GLY A 1 93 ? 14.843 -10.748 10.874 1.00 67.88 93 GLY A C 1
ATOM 700 O O . GLY A 1 93 ? 15.244 -11.254 11.918 1.00 67.88 93 GLY A O 1
ATOM 701 N N . GLY A 1 94 ? 13.760 -11.209 10.237 1.00 62.94 94 GLY A N 1
ATOM 702 C CA . GLY A 1 94 ? 12.942 -12.338 10.699 1.00 62.94 94 GLY A CA 1
ATOM 703 C C . GLY A 1 94 ? 11.774 -11.980 11.628 1.00 62.94 94 GLY A C 1
ATOM 704 O O . GLY A 1 94 ? 11.040 -12.883 12.026 1.00 62.94 94 GLY A O 1
ATOM 705 N N . PHE A 1 95 ? 11.557 -10.701 11.940 1.00 54.94 95 PHE A N 1
ATOM 706 C CA . PHE A 1 95 ? 10.438 -10.244 12.768 1.00 54.94 95 PHE A CA 1
ATOM 707 C C . PHE A 1 95 ? 9.301 -9.662 11.918 1.00 54.94 95 PHE A C 1
ATOM 709 O O . PHE A 1 95 ? 9.516 -8.839 11.041 1.00 54.94 95 PHE A O 1
ATOM 716 N N . GLY A 1 96 ? 8.055 -10.058 12.175 1.00 58.81 96 GLY A N 1
ATOM 717 C CA . GLY A 1 96 ? 6.900 -9.502 11.461 1.00 58.81 96 GLY A CA 1
ATOM 718 C C . GLY A 1 96 ? 6.732 -9.997 10.010 1.00 58.81 96 GLY A C 1
ATOM 719 O O . GLY A 1 96 ? 7.387 -10.947 9.579 1.00 58.81 96 GLY A O 1
ATOM 720 N N . PRO A 1 97 ? 5.786 -9.409 9.262 1.00 60.75 97 PRO A N 1
ATOM 721 C CA . PRO A 1 97 ? 5.422 -9.862 7.927 1.00 60.75 97 PRO A CA 1
ATOM 722 C C . PRO A 1 97 ? 6.456 -9.458 6.893 1.00 60.75 97 PRO A C 1
ATOM 724 O O . PRO A 1 97 ? 6.903 -8.319 6.851 1.00 60.75 97 PRO A O 1
ATOM 727 N N . SER A 1 98 ? 6.825 -10.407 6.038 1.00 70.31 98 SER A N 1
ATOM 728 C CA . SER A 1 98 ? 7.807 -10.165 4.976 1.00 70.31 98 SER A CA 1
ATOM 729 C C . SER A 1 98 ? 7.180 -9.580 3.706 1.00 70.31 98 SER A C 1
ATOM 731 O O . SER A 1 98 ? 7.893 -9.340 2.738 1.00 70.31 98 SER A O 1
ATOM 733 N N . TRP A 1 99 ? 5.856 -9.400 3.694 1.00 81.06 99 TRP A N 1
ATOM 734 C CA . TRP A 1 99 ? 5.093 -8.904 2.555 1.00 81.06 99 TRP A CA 1
ATOM 735 C C . TRP A 1 99 ? 4.123 -7.800 2.981 1.00 81.06 99 TRP A C 1
ATOM 737 O O . TRP A 1 99 ? 3.370 -7.977 3.944 1.00 81.06 99 TRP A O 1
ATOM 747 N N . THR A 1 100 ? 4.079 -6.723 2.199 1.00 84.81 100 THR A N 1
ATOM 748 C CA . THR A 1 100 ? 3.129 -5.613 2.341 1.00 84.81 100 THR A CA 1
ATOM 749 C C . THR A 1 100 ? 2.396 -5.414 1.017 1.00 84.81 100 THR A C 1
ATOM 751 O O . THR A 1 100 ? 3.009 -5.143 -0.014 1.00 84.81 100 THR A O 1
ATOM 754 N N . LEU A 1 101 ? 1.077 -5.565 1.030 1.00 87.00 101 LEU A N 1
ATOM 755 C CA . LEU A 1 101 ? 0.191 -5.346 -0.107 1.00 87.00 101 LEU A CA 1
ATOM 756 C C . LEU A 1 101 ? -0.339 -3.911 -0.049 1.00 87.00 101 LEU A C 1
ATOM 758 O O . LEU A 1 101 ? -1.420 -3.669 0.489 1.00 87.00 101 LEU A O 1
ATOM 762 N N . GLY A 1 102 ? 0.463 -2.981 -0.569 1.00 86.81 102 GLY A N 1
ATOM 763 C CA . GLY A 1 102 ? 0.126 -1.562 -0.671 1.00 86.81 102 GLY A CA 1
ATOM 764 C C . GLY A 1 102 ? -0.675 -1.204 -1.923 1.00 86.81 102 GLY A C 1
ATOM 765 O O . GLY A 1 102 ? -1.378 -2.037 -2.515 1.00 86.81 102 GLY A O 1
ATOM 766 N N . GLU A 1 103 ? -0.546 0.048 -2.354 1.00 88.06 103 GLU A N 1
ATOM 767 C CA . GLU A 1 103 ? -1.343 0.645 -3.427 1.00 88.06 103 GLU A CA 1
ATOM 768 C C . GLU A 1 103 ? -1.478 -0.197 -4.711 1.00 88.06 103 GLU A C 1
ATOM 770 O O . GLU A 1 103 ? -2.618 -0.363 -5.155 1.00 88.06 103 GLU A O 1
ATOM 775 N N . PRO A 1 104 ? -0.419 -0.785 -5.318 1.00 91.94 104 PRO A N 1
ATOM 776 C CA . PRO A 1 104 ? -0.579 -1.575 -6.546 1.00 91.94 104 PRO A CA 1
ATOM 777 C C . PRO A 1 104 ? -1.582 -2.733 -6.405 1.00 91.94 104 PRO A C 1
ATOM 779 O O . PRO A 1 104 ? -2.366 -3.029 -7.317 1.00 91.94 104 PRO A O 1
ATOM 782 N N . PHE A 1 105 ? -1.603 -3.375 -5.233 1.00 89.31 105 PHE A N 1
ATOM 783 C CA . PHE A 1 105 ? -2.557 -4.436 -4.928 1.00 89.31 105 PHE A CA 1
ATOM 784 C C . PHE A 1 105 ? -3.958 -3.868 -4.680 1.00 89.31 105 PHE A C 1
ATOM 786 O O . PHE A 1 105 ? -4.936 -4.364 -5.240 1.00 89.31 105 PHE A O 1
ATOM 793 N N . MET A 1 106 ? -4.070 -2.797 -3.895 1.00 86.69 106 MET A N 1
ATOM 794 C CA . MET A 1 106 ? -5.359 -2.175 -3.576 1.00 86.69 106 MET A CA 1
ATOM 795 C C . MET A 1 106 ? -6.036 -1.485 -4.770 1.00 86.69 106 MET A C 1
ATOM 797 O O . MET A 1 106 ? -7.263 -1.403 -4.830 1.00 86.69 106 MET A O 1
ATOM 801 N N . ARG A 1 107 ? -5.275 -1.008 -5.760 1.00 86.25 107 ARG A N 1
ATOM 802 C CA . ARG A 1 107 ? -5.844 -0.530 -7.030 1.00 86.25 107 ARG A CA 1
ATOM 803 C C . ARG A 1 107 ? -6.453 -1.677 -7.834 1.00 86.25 107 ARG A C 1
ATOM 805 O O . ARG A 1 107 ? -7.511 -1.510 -8.445 1.00 86.25 107 ARG A O 1
ATOM 812 N N . SER A 1 108 ? -5.825 -2.851 -7.772 1.00 83.69 108 SER A N 1
ATOM 813 C CA . SER A 1 108 ? -6.261 -4.065 -8.468 1.00 83.69 108 SER A CA 1
ATOM 814 C C . SER A 1 108 ? -7.464 -4.756 -7.811 1.00 83.69 108 SER A C 1
ATOM 816 O O . SER A 1 108 ? -8.270 -5.381 -8.512 1.00 83.69 108 SER A O 1
ATOM 818 N N . TYR A 1 109 ? -7.587 -4.672 -6.484 1.00 84.19 109 TYR A N 1
ATOM 819 C CA . TYR A 1 109 ? -8.558 -5.431 -5.696 1.00 84.19 109 TYR A CA 1
ATOM 820 C C . TYR A 1 109 ? -9.262 -4.561 -4.653 1.00 84.19 109 TYR A C 1
ATOM 822 O O . TYR A 1 109 ? -8.634 -3.792 -3.935 1.00 84.19 109 TYR A O 1
ATOM 830 N N . CYS A 1 110 ? -10.575 -4.737 -4.526 1.00 82.25 110 CYS A N 1
ATOM 831 C CA . CYS A 1 110 ? -11.323 -4.259 -3.372 1.00 82.25 110 CYS A CA 1
ATOM 832 C C . CYS A 1 110 ? -10.981 -5.140 -2.164 1.00 82.25 110 CYS A C 1
ATOM 834 O O . CYS A 1 110 ? -11.111 -6.364 -2.249 1.00 82.25 110 CYS A O 1
ATOM 836 N N . ASN A 1 111 ? -10.575 -4.508 -1.062 1.00 78.31 111 ASN A N 1
ATOM 837 C CA . ASN A 1 111 ? -10.259 -5.164 0.204 1.00 78.31 111 ASN A CA 1
ATOM 838 C C . ASN A 1 111 ? -11.329 -4.791 1.232 1.00 78.31 111 ASN A C 1
ATOM 840 O O . ASN A 1 111 ? -11.545 -3.610 1.496 1.00 78.31 111 ASN A O 1
ATOM 844 N N . VAL A 1 112 ? -12.004 -5.791 1.789 1.00 77.56 112 VAL A N 1
ATOM 845 C CA . VAL A 1 112 ? -13.025 -5.629 2.829 1.00 77.56 112 VAL A CA 1
ATOM 846 C C . VAL A 1 112 ? -12.450 -6.151 4.132 1.00 77.56 112 VAL A C 1
ATOM 848 O O . VAL A 1 112 ? -12.128 -7.332 4.230 1.00 77.56 112 VAL A O 1
ATOM 851 N N . PHE A 1 113 ? -12.322 -5.281 5.127 1.00 75.31 113 PHE A N 1
ATOM 852 C CA . PHE A 1 113 ? -11.807 -5.635 6.445 1.00 75.31 113 PHE A CA 1
ATOM 853 C C . PHE A 1 113 ? -12.980 -5.967 7.372 1.00 75.31 113 PHE A C 1
ATOM 855 O O . PHE A 1 113 ? -13.607 -5.076 7.940 1.00 75.31 113 PHE A O 1
ATOM 862 N N . ASP A 1 114 ? -13.288 -7.254 7.517 1.00 70.38 114 ASP A N 1
ATOM 863 C CA . ASP A 1 114 ? -14.318 -7.731 8.437 1.00 70.38 114 ASP A CA 1
ATOM 864 C C . ASP A 1 114 ? -13.685 -8.001 9.804 1.00 70.38 114 ASP A C 1
ATOM 866 O O . ASP A 1 114 ? -13.155 -9.081 10.093 1.00 70.38 114 ASP A O 1
ATOM 870 N N . VAL A 1 115 ? -13.713 -6.971 10.650 1.00 69.56 115 VAL A N 1
ATOM 871 C CA . VAL A 1 115 ? -13.147 -7.030 12.001 1.00 69.56 115 VAL A CA 1
ATOM 872 C C . VAL A 1 115 ? -13.900 -8.032 12.879 1.00 69.56 115 VAL A C 1
ATOM 874 O O . VAL A 1 115 ? -13.267 -8.739 13.665 1.00 69.56 115 VAL A O 1
ATOM 877 N N . GLY A 1 116 ? -15.226 -8.131 12.731 1.00 60.50 116 GLY A N 1
ATOM 878 C CA . GLY A 1 116 ? -16.065 -9.025 13.532 1.00 60.50 116 GLY A CA 1
ATOM 879 C C . GLY A 1 116 ? -15.688 -10.491 13.328 1.00 60.50 116 GLY A C 1
ATOM 880 O O . GLY A 1 116 ? -15.502 -11.227 14.299 1.00 60.50 116 GLY A O 1
ATOM 881 N N . ASN A 1 117 ? -15.471 -10.885 12.072 1.00 70.06 117 ASN A N 1
ATOM 882 C CA . ASN A 1 117 ? -15.069 -12.244 11.705 1.00 70.06 117 ASN A CA 1
ATOM 883 C C . ASN A 1 117 ? -13.548 -12.435 11.583 1.00 70.06 117 ASN A C 1
ATOM 885 O O . ASN A 1 117 ? -13.093 -13.523 11.227 1.00 70.06 117 ASN A O 1
ATOM 889 N N . LYS A 1 118 ? -12.745 -11.407 11.899 1.00 70.81 118 LYS A N 1
ATOM 890 C CA . LYS A 1 118 ? -11.271 -11.426 11.827 1.00 70.81 118 LYS A CA 1
ATOM 891 C C . LYS A 1 118 ? -10.758 -11.889 10.460 1.00 70.81 118 LYS A C 1
ATOM 893 O O . LYS A 1 118 ? -9.843 -12.712 10.368 1.00 70.81 118 LYS A O 1
ATOM 898 N N . MET A 1 119 ? -11.360 -11.378 9.392 1.00 77.19 119 MET A N 1
ATOM 899 C CA . MET A 1 119 ? -11.049 -11.791 8.028 1.00 77.19 119 MET A CA 1
ATOM 900 C C . MET A 1 119 ? -10.958 -10.608 7.071 1.00 77.19 119 MET A C 1
ATOM 902 O O . MET A 1 119 ? -11.497 -9.533 7.319 1.00 77.19 119 MET A O 1
ATOM 906 N N . ILE A 1 120 ? -10.261 -10.828 5.958 1.00 72.62 120 ILE A N 1
ATOM 907 C CA . ILE A 1 120 ? -10.181 -9.871 4.858 1.00 72.62 120 ILE A CA 1
ATOM 908 C C . ILE A 1 120 ? -10.794 -10.527 3.623 1.00 72.62 120 ILE A C 1
ATOM 910 O O . ILE A 1 120 ? -10.359 -11.603 3.206 1.00 72.62 120 ILE A O 1
ATOM 914 N N . GLY A 1 121 ? -11.810 -9.883 3.055 1.00 79.38 121 GLY A N 1
ATOM 915 C CA . GLY A 1 121 ? -12.378 -10.230 1.758 1.00 79.38 121 GLY A CA 1
ATOM 916 C C . GLY A 1 121 ? -11.613 -9.522 0.645 1.00 79.38 121 GLY A C 1
ATOM 917 O O . GLY A 1 121 ? -11.376 -8.321 0.731 1.00 79.38 121 GLY A O 1
ATOM 918 N N . ILE A 1 122 ? -11.230 -10.251 -0.403 1.00 79.94 122 ILE A N 1
ATOM 919 C CA . ILE A 1 122 ? -10.501 -9.695 -1.548 1.00 79.94 122 ILE A CA 1
ATOM 920 C C . ILE A 1 122 ? -11.284 -10.019 -2.817 1.00 79.94 122 ILE A C 1
ATOM 922 O O . ILE A 1 122 ? -11.559 -11.184 -3.103 1.00 79.94 122 ILE A O 1
ATOM 926 N N . ARG A 1 123 ? -11.633 -8.995 -3.602 1.00 82.81 123 ARG A N 1
ATOM 927 C CA . ARG A 1 123 ? -12.337 -9.160 -4.884 1.00 82.81 123 ARG A CA 1
ATOM 928 C C . ARG A 1 123 ? -11.687 -8.313 -5.964 1.00 82.81 123 ARG A C 1
ATOM 930 O O . ARG A 1 123 ? -11.311 -7.172 -5.715 1.00 82.81 123 ARG A O 1
ATOM 937 N N . LYS A 1 124 ? -11.575 -8.845 -7.186 1.00 81.94 124 LYS A N 1
ATOM 938 C CA . LYS A 1 124 ? -11.082 -8.063 -8.328 1.00 81.94 124 LYS A CA 1
ATOM 939 C C . LYS A 1 124 ? -11.959 -6.825 -8.513 1.00 81.94 124 LYS A C 1
ATOM 941 O O . LYS A 1 124 ? -13.185 -6.939 -8.568 1.00 81.94 124 LYS A O 1
ATOM 946 N N . LYS A 1 125 ? -11.333 -5.652 -8.609 1.00 77.69 125 LYS A N 1
ATOM 947 C CA . LYS A 1 125 ? -12.055 -4.402 -8.840 1.00 77.69 125 LYS A CA 1
ATOM 948 C C . LYS A 1 125 ? -12.654 -4.434 -10.245 1.00 77.69 125 LYS A C 1
ATOM 950 O O . LYS A 1 125 ? -11.931 -4.580 -11.230 1.00 77.69 125 LYS A O 1
ATOM 955 N N . GLN A 1 126 ? -13.976 -4.320 -10.345 1.00 69.00 126 GLN A N 1
ATOM 956 C CA . GLN A 1 126 ? -14.632 -4.201 -11.644 1.00 69.00 126 GLN A CA 1
ATOM 957 C C . GLN A 1 126 ? -14.362 -2.801 -12.195 1.00 69.00 126 GLN A C 1
ATOM 959 O O . GLN A 1 126 ? -14.652 -1.798 -11.541 1.00 69.00 126 GLN A O 1
ATOM 964 N N . ARG A 1 127 ? -13.798 -2.716 -13.402 1.00 56.22 127 ARG A N 1
ATOM 965 C CA . ARG A 1 127 ? -13.745 -1.442 -14.121 1.00 56.22 127 ARG A CA 1
ATOM 966 C C . ARG A 1 127 ? -15.174 -1.108 -14.559 1.00 56.22 127 ARG A C 1
ATOM 968 O O . ARG A 1 127 ? -15.823 -1.979 -15.138 1.00 56.22 127 ARG A O 1
ATOM 975 N N . PRO A 1 128 ? -15.686 0.107 -14.302 1.00 49.69 128 PRO A N 1
ATOM 976 C CA . PRO A 1 128 ? -17.033 0.460 -14.722 1.00 49.69 128 PRO A CA 1
ATOM 977 C C . PRO A 1 128 ? -17.142 0.326 -16.244 1.00 49.69 128 PRO A C 1
ATOM 979 O O . PRO A 1 128 ? -16.503 1.062 -16.999 1.00 49.69 128 PRO A O 1
ATOM 982 N N . THR A 1 129 ? -17.960 -0.618 -16.710 1.00 43.72 129 THR A N 1
ATOM 983 C CA . THR A 1 129 ? -18.353 -0.707 -18.116 1.00 43.72 129 THR A CA 1
ATOM 984 C C . THR A 1 129 ? -19.249 0.487 -18.409 1.00 43.72 129 THR A C 1
ATOM 986 O O . THR A 1 129 ? -20.450 0.469 -18.133 1.00 43.72 129 THR A O 1
ATOM 989 N N . ARG A 1 130 ? -18.669 1.577 -18.911 1.00 38.81 130 ARG A N 1
ATOM 990 C CA . ARG A 1 130 ? -19.429 2.773 -19.271 1.00 38.81 130 ARG A CA 1
ATOM 991 C C . ARG A 1 130 ? -20.347 2.418 -20.450 1.00 38.81 130 ARG A C 1
ATOM 993 O O . ARG A 1 130 ? -19.897 2.369 -21.592 1.00 38.81 130 ARG A O 1
ATOM 1000 N N . LYS A 1 131 ? -21.635 2.146 -20.191 1.00 39.53 131 LYS A N 1
ATOM 1001 C CA . LYS A 1 131 ? -22.660 2.096 -21.247 1.00 39.53 131 LYS A CA 1
ATOM 1002 C C . LYS A 1 131 ? -22.766 3.504 -21.829 1.00 39.53 131 LYS A C 1
ATOM 1004 O O . LYS A 1 131 ? -23.307 4.407 -21.202 1.00 39.53 131 LYS A O 1
ATOM 1009 N N . ARG A 1 132 ? -22.170 3.697 -23.001 1.00 36.78 132 ARG A N 1
ATOM 1010 C CA . ARG A 1 132 ? -22.105 4.974 -23.714 1.00 36.78 132 ARG A CA 1
ATOM 1011 C C . ARG A 1 132 ? -23.524 5.371 -24.132 1.00 36.78 132 ARG A C 1
ATOM 1013 O O . ARG A 1 132 ? -24.112 4.744 -25.010 1.00 36.78 132 ARG A O 1
ATOM 1020 N N . THR A 1 133 ? -24.105 6.372 -23.480 1.00 42.28 133 THR A N 1
ATOM 1021 C CA . THR A 1 133 ? -25.385 6.952 -23.912 1.00 42.28 133 THR A CA 1
ATOM 1022 C C . THR A 1 133 ? -25.151 7.908 -25.082 1.00 42.28 133 THR A C 1
ATOM 1024 O O . THR A 1 133 ? -24.139 8.604 -25.111 1.00 42.28 133 THR A O 1
ATOM 1027 N N . LYS A 1 134 ? -26.096 7.990 -26.035 1.00 42.78 134 LYS A N 1
ATOM 1028 C CA . LYS A 1 134 ? -26.037 8.845 -27.249 1.00 42.78 134 LYS A CA 1
ATOM 1029 C C . LYS A 1 134 ? -25.702 10.330 -26.998 1.00 42.78 134 LYS A C 1
ATOM 1031 O O . LYS A 1 134 ? -25.366 11.044 -27.938 1.00 42.78 134 LYS A O 1
ATOM 1036 N N . LYS A 1 135 ? -25.765 10.803 -25.752 1.00 38.56 135 LYS A N 1
ATOM 1037 C CA . LYS A 1 135 ? -25.398 12.170 -25.359 1.00 38.56 135 LYS A CA 1
ATOM 1038 C C . LYS A 1 135 ? -23.877 12.405 -25.295 1.00 38.56 135 LYS A C 1
ATOM 1040 O O . LYS A 1 135 ? -23.444 13.549 -25.323 1.00 38.56 135 LYS A O 1
ATOM 1045 N N . ASP A 1 136 ? -23.071 11.340 -25.272 1.00 43.28 136 ASP A N 1
ATOM 1046 C CA . ASP A 1 136 ? -21.602 11.424 -25.242 1.00 43.28 136 ASP A CA 1
ATOM 1047 C C . ASP A 1 136 ? -20.967 11.503 -26.647 1.00 43.28 136 ASP A C 1
ATOM 1049 O O . ASP A 1 136 ? -19.790 11.841 -26.779 1.00 43.28 136 ASP A O 1
ATOM 1053 N N . SER A 1 137 ? -21.731 11.224 -27.714 1.00 38.34 137 SER A N 1
ATOM 1054 C CA . SER A 1 137 ? -21.225 11.173 -29.100 1.00 38.34 137 SER A CA 1
ATOM 1055 C C . SER A 1 137 ? -20.802 12.529 -29.678 1.00 38.34 137 SER A C 1
ATOM 1057 O O . SER A 1 137 ? -19.986 12.547 -30.593 1.00 38.34 137 SER A O 1
ATOM 1059 N N . GLU A 1 138 ? -21.276 13.655 -29.140 1.00 37.56 138 GLU A N 1
ATOM 1060 C CA . GLU A 1 138 ? -20.878 14.992 -29.622 1.00 37.56 138 GLU A CA 1
ATOM 1061 C C . GLU A 1 138 ? -19.564 15.499 -29.015 1.00 37.56 138 GLU A C 1
ATOM 1063 O O . GLU A 1 138 ? -18.915 16.372 -29.585 1.00 37.56 138 GLU A O 1
ATOM 1068 N N . LYS A 1 139 ? -19.105 14.932 -27.892 1.00 40.66 139 LYS A N 1
ATOM 1069 C CA . LYS A 1 139 ? -17.828 15.331 -27.269 1.00 40.66 139 LYS A CA 1
ATOM 1070 C C . LYS A 1 139 ? -16.638 14.481 -27.715 1.00 40.66 139 LYS A C 1
ATOM 1072 O O . LYS A 1 139 ? -15.505 14.738 -27.311 1.00 40.66 139 LYS A O 1
ATOM 1077 N N . GLN A 1 140 ? -16.864 13.491 -28.575 1.00 35.88 140 GLN A N 1
ATOM 1078 C CA . GLN A 1 140 ? -15.873 12.482 -28.946 1.00 35.88 140 GLN A CA 1
ATOM 1079 C C . GLN A 1 140 ? -15.144 12.799 -30.257 1.00 35.88 140 GLN A C 1
ATOM 1081 O O . GLN A 1 140 ? -14.929 11.923 -31.085 1.00 35.88 140 GLN A O 1
ATOM 1086 N N . GLY A 1 141 ? -14.755 14.061 -30.435 1.00 29.70 141 GLY A N 1
ATOM 1087 C CA . GLY A 1 141 ? -13.918 14.499 -31.552 1.00 29.70 141 GLY A CA 1
ATOM 1088 C C . GLY A 1 141 ? -12.428 14.644 -31.227 1.00 29.70 141 GLY A C 1
ATOM 1089 O O . GLY A 1 141 ? -11.701 15.116 -32.094 1.00 29.70 141 GLY A O 1
ATOM 1090 N N . LYS A 1 142 ? -11.946 14.333 -30.006 1.00 33.84 142 LYS A N 1
ATOM 1091 C CA . LYS A 1 142 ? -10.586 14.771 -29.609 1.00 33.84 142 LYS A CA 1
ATOM 1092 C C . LYS A 1 142 ? -9.623 13.819 -28.901 1.00 33.84 142 LYS A C 1
ATOM 1094 O O . LYS A 1 142 ? -8.482 14.225 -28.742 1.00 33.84 142 LYS A O 1
ATOM 1099 N N . TYR A 1 143 ? -9.961 12.572 -28.572 1.00 23.52 143 TYR A N 1
ATOM 1100 C CA . TYR A 1 143 ? -8.931 11.632 -28.094 1.00 23.52 143 TYR A CA 1
ATOM 1101 C C . TYR A 1 143 ? -9.142 10.232 -28.673 1.00 23.52 143 TYR A C 1
ATOM 1103 O O . TYR A 1 143 ? -10.154 9.577 -28.424 1.00 23.52 143 TYR A O 1
ATOM 1111 N N . SER A 1 144 ? -8.185 9.844 -29.518 1.00 26.94 144 SER A N 1
ATOM 1112 C CA . SER A 1 144 ? -8.118 8.586 -30.257 1.00 26.94 144 SER A CA 1
ATOM 1113 C C . SER A 1 144 ? -7.852 7.395 -29.338 1.00 26.94 144 SER A C 1
ATOM 1115 O O . SER A 1 144 ? -7.150 7.493 -28.335 1.00 26.94 144 SER A O 1
ATOM 1117 N N . ALA A 1 145 ? -8.442 6.273 -29.730 1.00 27.67 145 ALA A N 1
ATOM 1118 C CA . ALA A 1 145 ? -8.528 5.005 -29.033 1.00 27.67 145 ALA A CA 1
ATOM 1119 C C . ALA A 1 145 ? -7.227 4.184 -29.054 1.00 27.67 145 ALA A C 1
ATOM 1121 O O . ALA A 1 145 ? -6.437 4.268 -29.992 1.00 27.67 145 ALA A O 1
ATOM 1122 N N . ARG A 1 146 ? -7.098 3.279 -28.077 1.00 25.16 146 ARG A N 1
ATOM 1123 C CA . ARG A 1 146 ? -6.404 1.997 -28.246 1.00 25.16 146 ARG A CA 1
ATOM 1124 C C . ARG A 1 146 ? -7.259 0.911 -27.587 1.00 25.16 146 ARG A C 1
ATOM 1126 O O . ARG A 1 146 ? -7.488 0.945 -26.382 1.00 25.16 146 ARG A O 1
ATOM 1133 N N . GLN A 1 147 ? -7.829 0.042 -28.417 1.00 29.81 147 GLN A N 1
ATOM 1134 C CA . GLN A 1 147 ? -8.563 -1.165 -28.031 1.00 29.81 147 GLN A CA 1
ATOM 1135 C C . GLN A 1 147 ? -7.608 -2.361 -28.069 1.00 29.81 147 GLN A C 1
ATOM 1137 O O . GLN A 1 147 ? -6.741 -2.371 -28.935 1.00 29.81 147 GLN A O 1
ATOM 1142 N N . GLU A 1 148 ? -7.809 -3.334 -27.174 1.00 29.58 148 GLU A N 1
ATOM 1143 C CA . GLU A 1 148 ? -7.777 -4.801 -27.401 1.00 29.58 148 GLU A CA 1
ATOM 1144 C C . GLU A 1 148 ? -7.929 -5.505 -26.033 1.00 29.58 148 GLU A C 1
ATOM 1146 O O . GLU A 1 148 ? -7.252 -5.145 -25.076 1.00 29.58 148 GLU A O 1
ATOM 1151 N N . ASN A 1 149 ? -9.037 -6.216 -25.783 1.00 24.42 149 ASN A N 1
ATOM 1152 C CA . ASN A 1 149 ? -9.391 -7.619 -26.096 1.00 24.42 149 ASN A CA 1
ATOM 1153 C C . ASN A 1 149 ? -9.143 -8.538 -24.882 1.00 24.42 149 ASN A C 1
ATOM 1155 O O . ASN A 1 149 ? -8.067 -9.096 -24.709 1.00 24.42 149 ASN A O 1
ATOM 1159 N N . ASP A 1 150 ? -10.177 -8.672 -24.045 1.00 26.19 150 ASP A N 1
ATOM 1160 C CA . ASP A 1 150 ? -10.249 -9.595 -22.908 1.00 26.19 150 ASP A CA 1
ATOM 1161 C C . ASP A 1 150 ? -11.069 -10.825 -23.334 1.00 26.19 150 ASP A C 1
ATOM 1163 O O . ASP A 1 150 ? -12.273 -10.721 -23.587 1.00 26.19 150 ASP A O 1
ATOM 1167 N N . GLN A 1 151 ? -10.397 -11.968 -23.499 1.00 27.67 151 GLN A N 1
ATOM 1168 C CA . GLN A 1 151 ? -11.033 -13.265 -23.721 1.00 27.67 151 GLN A CA 1
ATOM 1169 C C . GLN A 1 151 ? -11.197 -13.977 -22.373 1.00 27.67 151 GLN A C 1
ATOM 1171 O O . GLN A 1 151 ? -10.231 -14.320 -21.697 1.00 27.67 151 GLN A O 1
ATOM 1176 N N . THR A 1 152 ? -12.456 -14.197 -22.009 1.00 32.22 152 THR A N 1
ATOM 1177 C CA . THR A 1 152 ? -12.938 -14.969 -20.861 1.00 32.22 152 THR A CA 1
ATOM 1178 C C . THR A 1 152 ? -12.610 -16.461 -20.958 1.00 32.22 152 THR A C 1
ATOM 1180 O O . THR A 1 152 ? -12.681 -17.000 -22.057 1.00 32.22 152 THR A O 1
ATOM 1183 N N . GLN A 1 153 ? -12.385 -17.137 -19.811 1.00 29.00 153 GLN A N 1
ATOM 1184 C CA . GLN A 1 153 ? -12.845 -18.515 -19.473 1.00 29.00 153 GLN A CA 1
ATOM 1185 C C . GLN A 1 153 ? -12.243 -19.039 -18.130 1.00 29.00 153 GLN A C 1
ATOM 1187 O O . GLN A 1 153 ? -11.295 -18.436 -17.636 1.00 29.00 153 GLN A O 1
ATOM 1192 N N . PRO A 1 154 ? -12.705 -20.171 -17.537 1.00 30.14 154 PRO A N 1
ATOM 1193 C CA . PRO A 1 154 ? -13.989 -20.415 -16.865 1.00 30.14 154 PRO A CA 1
ATOM 1194 C C . PRO A 1 154 ? -13.812 -20.957 -15.413 1.00 30.14 154 PRO A C 1
ATOM 1196 O O . PRO A 1 154 ? -12.704 -21.189 -14.935 1.00 30.14 154 PRO A O 1
ATOM 1199 N N . GLN A 1 155 ? -14.929 -21.156 -14.703 1.00 31.00 155 GLN A N 1
ATOM 1200 C CA . GLN A 1 155 ? -15.015 -21.695 -13.335 1.00 31.00 155 GLN A CA 1
ATOM 1201 C C . GLN A 1 155 ? -14.644 -23.190 -13.252 1.00 31.00 155 GLN A C 1
ATOM 1203 O O . GLN A 1 155 ? -15.000 -23.959 -14.142 1.00 31.00 155 GLN A O 1
ATOM 1208 N N . VAL A 1 156 ? -14.016 -23.607 -12.146 1.00 26.53 156 VAL A N 1
ATOM 1209 C CA . VAL A 1 156 ? -13.922 -25.018 -11.728 1.00 26.53 156 VAL A CA 1
ATOM 1210 C C . VAL A 1 156 ? -14.407 -25.127 -10.280 1.00 26.53 156 VAL A C 1
ATOM 1212 O O . VAL A 1 156 ? -13.807 -24.546 -9.376 1.00 26.53 156 VAL A O 1
ATOM 1215 N N . GLU A 1 157 ? -15.515 -25.846 -10.091 1.00 28.06 157 GLU A N 1
ATOM 1216 C CA . GLU A 1 157 ? -16.020 -26.327 -8.801 1.00 28.06 157 GLU A CA 1
ATOM 1217 C C . GLU A 1 157 ? -15.203 -27.538 -8.324 1.00 28.06 157 GLU A C 1
ATOM 1219 O O . GLU A 1 157 ? -14.866 -28.427 -9.106 1.00 28.06 157 GLU A O 1
ATOM 1224 N N . GLY A 1 158 ? -14.909 -27.578 -7.024 1.00 24.88 158 GLY A N 1
ATOM 1225 C CA . GLY A 1 158 ? -14.306 -28.712 -6.328 1.00 24.88 158 GLY A CA 1
ATOM 1226 C C . GLY A 1 158 ? -14.331 -28.468 -4.818 1.00 24.88 158 GLY A C 1
ATOM 1227 O O . GLY A 1 158 ? -13.683 -27.547 -4.325 1.00 24.88 158 GLY A O 1
ATOM 1228 N N . GLU A 1 159 ? -15.131 -29.256 -4.102 1.00 27.30 159 GLU A N 1
ATOM 1229 C CA . GLU A 1 159 ? -15.388 -29.162 -2.660 1.00 27.30 159 GLU A CA 1
ATOM 1230 C C . GLU A 1 159 ? -14.171 -29.541 -1.795 1.00 27.30 159 GLU A C 1
ATOM 1232 O O . GLU A 1 159 ? -13.541 -30.571 -2.025 1.00 27.30 159 GLU A O 1
ATOM 1237 N N . LEU A 1 160 ? -13.898 -28.757 -0.742 1.00 23.98 160 LEU A N 1
ATOM 1238 C CA . LEU A 1 160 ? -13.869 -29.210 0.663 1.00 23.98 160 LEU A CA 1
ATOM 1239 C C . LEU A 1 160 ? -13.518 -28.043 1.601 1.00 23.98 160 LEU A C 1
ATOM 1241 O O . LEU A 1 160 ? -12.530 -27.330 1.440 1.00 23.98 160 LEU A O 1
ATOM 1245 N N . ASN A 1 161 ? -14.388 -27.860 2.588 1.00 29.53 161 ASN A N 1
ATOM 1246 C CA . ASN A 1 161 ? -14.430 -26.750 3.529 1.00 29.53 161 ASN A CA 1
ATOM 1247 C C . ASN A 1 161 ? -13.183 -26.648 4.425 1.00 29.53 161 ASN A C 1
ATOM 1249 O O . ASN A 1 161 ? -12.787 -27.627 5.053 1.00 29.53 161 ASN A O 1
ATOM 1253 N N . ASN A 1 162 ? -12.638 -25.429 4.559 1.00 30.52 162 ASN A N 1
ATOM 1254 C CA . ASN A 1 162 ? -12.634 -24.685 5.829 1.00 30.52 162 ASN A CA 1
ATOM 1255 C C . ASN A 1 162 ? -12.169 -23.216 5.648 1.00 30.52 162 ASN A C 1
ATOM 1257 O O . ASN A 1 162 ? -10.987 -22.907 5.530 1.00 30.52 162 ASN A O 1
ATOM 1261 N N . VAL A 1 163 ? -13.179 -22.336 5.702 1.00 33.38 163 VAL A N 1
ATOM 1262 C CA . VAL A 1 163 ? -13.220 -20.919 6.122 1.00 33.38 163 VAL A CA 1
ATOM 1263 C C . VAL A 1 163 ? -12.436 -19.870 5.310 1.00 33.38 163 VAL A C 1
ATOM 1265 O O . VAL A 1 163 ? -11.415 -19.328 5.739 1.00 33.38 163 VAL A O 1
ATOM 1268 N N . ILE A 1 164 ? -13.046 -19.454 4.197 1.00 29.69 164 ILE A N 1
ATOM 1269 C CA . ILE A 1 164 ? -13.345 -18.035 3.935 1.00 29.69 164 ILE A CA 1
ATOM 1270 C C . ILE A 1 164 ? -14.824 -17.986 3.541 1.00 29.69 164 ILE A C 1
ATOM 1272 O O . ILE A 1 164 ? -15.203 -18.545 2.515 1.00 29.69 164 ILE A O 1
ATOM 1276 N N . SER A 1 165 ? -15.661 -17.360 4.369 1.00 26.53 165 SER A N 1
ATOM 1277 C CA . SER A 1 165 ? -17.028 -17.023 3.971 1.00 26.53 165 SER A CA 1
ATOM 1278 C C . SER A 1 165 ? -16.955 -15.924 2.914 1.00 26.53 165 SER A C 1
ATOM 1280 O O . SER A 1 165 ? -16.451 -14.835 3.182 1.00 26.53 165 SER A O 1
ATOM 1282 N N . VAL A 1 166 ? -17.395 -16.222 1.695 1.00 32.62 166 VAL A N 1
ATOM 1283 C CA . VAL A 1 166 ? -17.580 -15.214 0.653 1.00 32.62 166 VAL A CA 1
ATOM 1284 C C . VAL A 1 166 ? -19.050 -14.843 0.689 1.00 32.62 166 VAL A C 1
ATOM 1286 O O . VAL A 1 166 ? -19.879 -15.574 0.156 1.00 32.62 166 VAL A O 1
ATOM 1289 N N . ASP A 1 167 ? -19.379 -13.729 1.336 1.00 32.94 167 ASP A N 1
ATOM 1290 C CA . ASP A 1 167 ? -20.674 -13.098 1.112 1.00 32.94 167 ASP A CA 1
ATOM 1291 C C . ASP A 1 167 ? -20.602 -12.329 -0.224 1.00 32.94 167 ASP A C 1
ATOM 1293 O O . ASP A 1 167 ? -19.770 -11.425 -0.385 1.00 32.94 167 ASP A O 1
ATOM 1297 N N . PRO A 1 168 ? -21.428 -12.685 -1.220 1.00 37.78 168 PRO A N 1
ATOM 1298 C CA . PRO A 1 168 ? -21.451 -12.010 -2.508 1.00 37.78 168 PRO A CA 1
ATOM 1299 C C . PRO A 1 168 ? -22.163 -10.641 -2.492 1.00 37.78 168 PRO A C 1
ATOM 1301 O O . PRO A 1 168 ? -22.176 -9.981 -3.532 1.00 37.78 168 PRO A O 1
ATOM 1304 N N . HIS A 1 169 ? -22.742 -10.180 -1.374 1.00 37.94 169 HIS A N 1
ATOM 1305 C CA . HIS A 1 169 ? -23.594 -8.979 -1.350 1.00 37.94 169 HIS A CA 1
ATOM 1306 C C . HIS A 1 169 ? -22.911 -7.637 -1.033 1.00 37.94 169 HIS A C 1
ATOM 1308 O O . HIS A 1 169 ? -23.555 -6.600 -1.174 1.00 37.94 169 HIS A O 1
ATOM 1314 N N . TRP A 1 170 ? -21.613 -7.582 -0.715 1.00 35.06 170 TRP A N 1
ATOM 1315 C CA . TRP A 1 170 ? -20.940 -6.297 -0.410 1.00 35.06 170 TRP A CA 1
ATOM 1316 C C . TRP A 1 170 ? -20.281 -5.597 -1.598 1.00 35.06 170 TRP A C 1
ATOM 1318 O O . TRP A 1 170 ? -19.558 -4.617 -1.451 1.00 35.06 170 TRP A O 1
ATOM 1328 N N . CYS A 1 171 ? -20.542 -6.078 -2.806 1.00 41.78 171 CYS A N 1
ATOM 1329 C CA . CYS A 1 171 ? -20.150 -5.402 -4.035 1.00 41.78 171 CYS A CA 1
ATOM 1330 C C . CYS A 1 171 ? -21.333 -5.473 -5.003 1.00 41.78 171 CYS A C 1
ATOM 1332 O O . CYS A 1 171 ? -21.339 -6.276 -5.942 1.00 41.78 171 CYS A O 1
ATOM 1334 N N . ASN A 1 172 ? -22.353 -4.664 -4.709 1.00 42.47 172 ASN A N 1
ATOM 1335 C CA . ASN A 1 172 ? -23.534 -4.488 -5.546 1.00 42.47 172 ASN A CA 1
ATOM 1336 C C . ASN A 1 172 ? -23.128 -3.837 -6.897 1.00 42.47 172 ASN A C 1
ATOM 1338 O O . ASN A 1 172 ? -22.176 -3.054 -6.927 1.00 42.47 172 ASN A O 1
ATOM 1342 N N . PRO A 1 173 ? -23.824 -4.097 -8.023 1.00 45.53 173 PRO A N 1
ATOM 1343 C CA . PRO A 1 173 ? -23.507 -3.549 -9.353 1.00 45.53 173 PRO A CA 1
ATOM 1344 C C . PRO A 1 173 ? -23.724 -2.033 -9.503 1.00 45.53 173 PRO A C 1
ATOM 1346 O O . PRO A 1 173 ? -23.499 -1.475 -10.577 1.00 45.53 173 PRO A O 1
ATOM 1349 N N . ILE A 1 174 ? -24.200 -1.373 -8.450 1.00 36.97 174 ILE A N 1
ATOM 1350 C CA . ILE A 1 174 ? -24.481 0.057 -8.385 1.00 36.97 174 ILE A CA 1
ATOM 1351 C C . ILE A 1 174 ? -23.537 0.587 -7.310 1.00 36.97 174 ILE A C 1
ATOM 1353 O O . ILE A 1 174 ? -23.686 0.234 -6.147 1.00 36.97 174 ILE A O 1
ATOM 1357 N N . GLY A 1 175 ? -22.502 1.318 -7.721 1.00 42.00 175 GLY A N 1
ATOM 1358 C CA . GLY A 1 175 ? -21.356 1.706 -6.896 1.00 42.00 175 GLY A CA 1
ATOM 1359 C C . GLY A 1 175 ? -21.650 2.693 -5.765 1.00 42.00 175 GLY A C 1
ATOM 1360 O O . GLY A 1 175 ? -21.046 3.759 -5.730 1.00 42.00 175 GLY A O 1
ATOM 1361 N N . GLU A 1 176 ? -22.510 2.334 -4.823 1.00 41.50 176 GLU A N 1
ATOM 1362 C CA . GLU A 1 176 ? -22.638 3.027 -3.546 1.00 41.50 176 GLU A CA 1
ATOM 1363 C C . GLU A 1 176 ? -21.815 2.266 -2.505 1.00 41.50 176 GLU A C 1
ATOM 1365 O O . GLU A 1 176 ? -22.255 1.300 -1.886 1.00 41.50 176 GLU A O 1
ATOM 1370 N N . TRP A 1 177 ? -20.560 2.697 -2.361 1.00 46.09 177 TRP A N 1
ATOM 1371 C CA . TRP A 1 177 ? -19.839 2.529 -1.103 1.00 46.09 177 TRP A CA 1
ATOM 1372 C C . TRP A 1 177 ? -20.678 3.165 0.012 1.00 46.09 177 TRP A C 1
ATOM 1374 O O . TRP A 1 177 ? -21.325 4.184 -0.258 1.00 46.09 177 TRP A O 1
ATOM 1384 N N . PRO A 1 178 ? -20.652 2.656 1.259 1.00 41.03 178 PRO A N 1
ATOM 1385 C CA . PRO A 1 178 ? -21.051 3.506 2.366 1.00 41.03 178 PRO A CA 1
ATOM 1386 C C . PRO A 1 178 ? -20.212 4.787 2.240 1.00 41.03 178 PRO A C 1
ATOM 1388 O O . PRO A 1 178 ? -18.989 4.689 2.107 1.00 41.03 178 PRO A O 1
ATOM 1391 N N . PRO A 1 179 ? -20.843 5.972 2.166 1.00 40.97 179 PRO A N 1
ATOM 1392 C CA . PRO A 1 179 ? -20.174 7.205 1.748 1.00 40.97 179 PRO A CA 1
ATOM 1393 C C . PRO A 1 179 ? -19.007 7.610 2.658 1.00 40.97 179 PRO A C 1
ATOM 1395 O O . PRO A 1 179 ? -18.238 8.489 2.287 1.00 40.97 179 PRO A O 1
ATOM 1398 N N . ASN A 1 180 ? -18.846 6.944 3.805 1.00 50.28 180 ASN A N 1
ATOM 1399 C CA . ASN A 1 180 ? -17.840 7.238 4.805 1.00 50.28 180 ASN A CA 1
ATOM 1400 C C . ASN A 1 180 ? -17.103 5.951 5.200 1.00 50.28 180 ASN A C 1
ATOM 1402 O O . ASN A 1 180 ? -17.730 4.947 5.549 1.00 50.28 180 ASN A O 1
ATOM 1406 N N . SER A 1 181 ? -15.768 5.989 5.189 1.00 56.09 181 SER A N 1
ATOM 1407 C CA . SER A 1 181 ? -14.984 5.077 6.023 1.00 56.09 181 SER A CA 1
ATOM 1408 C C . SER A 1 181 ? -15.429 5.267 7.475 1.00 56.09 181 SER A C 1
ATOM 1410 O O . SER A 1 181 ? -15.586 6.415 7.889 1.00 56.09 181 SER A O 1
ATOM 1412 N N . PRO A 1 182 ? -15.640 4.204 8.265 1.00 59.06 182 PRO A N 1
ATOM 1413 C CA . PRO A 1 182 ? -15.939 4.385 9.677 1.00 59.06 182 PRO A CA 1
ATOM 1414 C C . PRO A 1 182 ? -14.737 5.073 10.342 1.00 59.06 182 PRO A C 1
ATOM 1416 O O . PRO A 1 182 ? -13.611 4.595 10.194 1.00 59.06 182 PRO A O 1
ATOM 1419 N N . ASP A 1 183 ? -14.965 6.191 11.042 1.00 59.38 183 ASP A N 1
ATOM 1420 C CA . ASP A 1 183 ? -13.932 7.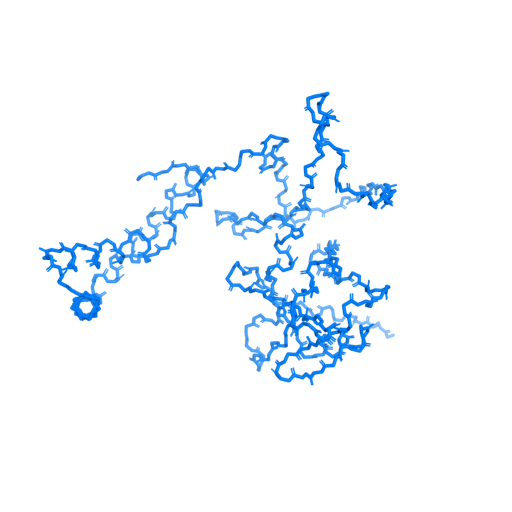016 11.695 1.00 59.38 183 ASP A CA 1
ATOM 1421 C C . ASP A 1 183 ? -13.313 6.286 12.900 1.00 59.38 183 ASP A C 1
ATOM 1423 O O . ASP A 1 183 ? -13.517 6.613 14.071 1.00 59.38 183 ASP A O 1
ATOM 1427 N N . LEU A 1 184 ? -12.554 5.233 12.604 1.00 72.12 184 LEU A N 1
ATOM 1428 C CA . LEU A 1 184 ? -11.883 4.355 13.557 1.00 72.12 184 LEU A CA 1
ATOM 1429 C C . LEU A 1 184 ? -10.432 4.790 13.809 1.00 72.12 184 LEU A C 1
ATOM 1431 O O . LEU A 1 184 ? -9.585 3.985 14.187 1.00 72.12 184 LEU A O 1
ATOM 1435 N N . ASN A 1 185 ? -10.130 6.070 13.628 1.00 72.38 185 ASN A N 1
ATOM 1436 C CA . ASN A 1 185 ? -8.835 6.631 13.969 1.00 72.38 185 ASN A CA 1
ATOM 1437 C C . ASN A 1 185 ? -8.957 7.450 15.264 1.00 72.38 185 ASN A C 1
ATOM 1439 O O . ASN A 1 185 ? -9.651 8.468 15.270 1.00 72.38 185 ASN A O 1
ATOM 1443 N N . PRO A 1 186 ? -8.274 7.055 16.357 1.00 72.19 186 PRO A N 1
ATOM 1444 C CA . PRO A 1 186 ? -8.190 7.841 17.589 1.00 72.19 186 PRO A CA 1
ATOM 1445 C C . PRO A 1 186 ? -7.785 9.301 17.387 1.00 72.19 186 PRO A C 1
ATOM 1447 O O . PRO A 1 186 ? -8.194 10.164 18.170 1.00 72.19 186 PRO A O 1
ATOM 1450 N N . LEU A 1 187 ? -7.009 9.594 16.337 1.00 75.31 187 LEU A N 1
ATOM 1451 C CA . LEU A 1 187 ? -6.709 10.970 15.969 1.00 75.31 187 LEU A CA 1
ATOM 1452 C C . LEU A 1 187 ? -7.971 11.713 15.518 1.00 75.31 187 LEU A C 1
ATOM 1454 O O . LEU A 1 187 ? -8.246 12.785 16.050 1.00 75.31 187 LEU A O 1
ATOM 1458 N N . ASP A 1 188 ? -8.756 11.120 14.620 1.00 69.81 188 ASP A N 1
ATOM 1459 C CA . ASP A 1 188 ? -9.911 11.740 13.951 1.00 69.81 188 ASP A CA 1
ATOM 1460 C C . ASP A 1 188 ? -11.104 11.956 14.881 1.00 69.81 188 ASP A C 1
ATOM 1462 O O . ASP A 1 188 ? -11.643 13.060 14.919 1.00 69.81 188 ASP A O 1
ATOM 1466 N N . TYR A 1 189 ? -11.464 10.986 15.727 1.00 71.38 189 TYR A N 1
ATOM 1467 C CA . TYR A 1 189 ? -12.634 11.158 16.604 1.00 71.38 189 TYR A CA 1
ATOM 1468 C C . TYR A 1 189 ? -12.332 11.800 17.968 1.00 71.38 189 TYR A C 1
ATOM 1470 O O . TYR A 1 189 ? -13.270 12.085 18.717 1.00 71.38 189 TYR A O 1
ATOM 1478 N N . ALA A 1 190 ? -11.061 11.986 18.353 1.00 82.75 190 ALA A N 1
ATOM 1479 C CA . ALA A 1 190 ? -10.731 12.498 19.687 1.00 82.75 190 ALA A CA 1
ATOM 1480 C C . ALA A 1 190 ? -9.585 13.509 19.720 1.00 82.75 190 ALA A C 1
ATOM 1482 O O . ALA A 1 190 ? -9.777 14.622 20.210 1.00 82.75 190 ALA A O 1
ATOM 1483 N N . VAL A 1 191 ? -8.391 13.156 19.238 1.00 87.00 191 VAL A N 1
ATOM 1484 C CA . VAL A 1 191 ? -7.223 14.040 19.396 1.00 87.00 191 VAL A CA 1
ATOM 1485 C C . VAL A 1 191 ? -7.397 15.333 18.606 1.00 87.00 191 VAL A C 1
ATOM 1487 O O . VAL A 1 191 ? -7.139 16.403 19.153 1.00 87.00 191 VAL A O 1
ATOM 1490 N N . TRP A 1 192 ? -7.898 15.267 17.372 1.00 85.06 192 TRP A N 1
ATOM 1491 C CA . TRP A 1 192 ? -8.187 16.455 16.570 1.00 85.06 192 TRP A CA 1
ATOM 1492 C C . TRP A 1 192 ? -9.209 17.365 17.241 1.00 85.06 192 TRP A C 1
ATOM 1494 O O . TRP A 1 192 ? -8.968 18.564 17.310 1.00 85.06 192 TRP A O 1
ATOM 1504 N N . SER A 1 193 ? -10.264 16.810 17.844 1.00 86.75 193 SER A N 1
ATOM 1505 C CA . SER A 1 193 ? -11.243 17.597 18.604 1.00 86.75 193 SER A CA 1
ATOM 1506 C C . SER A 1 193 ? -10.606 18.313 19.803 1.00 86.75 193 SER A C 1
ATOM 1508 O O . SER A 1 193 ? -10.873 19.491 20.034 1.00 86.75 193 SER A O 1
ATOM 1510 N N . ILE A 1 194 ? -9.694 17.654 20.532 1.00 90.38 194 ILE A N 1
ATOM 1511 C CA . ILE A 1 194 ? -8.951 18.277 21.643 1.00 90.38 194 ILE A CA 1
ATOM 1512 C C . ILE A 1 194 ? -8.036 19.395 21.130 1.00 90.38 194 ILE A C 1
ATOM 1514 O O . ILE A 1 194 ? -7.979 20.476 21.723 1.00 90.38 194 ILE A O 1
ATOM 1518 N N . LEU A 1 195 ? -7.301 19.142 20.046 1.00 91.12 195 LEU A N 1
ATOM 1519 C CA . LEU A 1 195 ? -6.388 20.117 19.455 1.00 91.12 195 LEU A CA 1
ATOM 1520 C C . LEU A 1 195 ? -7.141 21.324 18.905 1.00 91.12 195 LEU A C 1
ATOM 1522 O O . LEU A 1 195 ? -6.732 22.450 19.171 1.00 91.12 195 LEU A O 1
ATOM 1526 N N . GLU A 1 196 ? -8.240 21.100 18.192 1.00 89.62 196 GLU A N 1
ATOM 1527 C CA . GLU A 1 196 ? -9.111 22.144 17.668 1.00 89.62 196 GLU A CA 1
ATOM 1528 C C . GLU A 1 196 ? -9.716 22.955 18.813 1.00 89.62 196 GLU A C 1
ATOM 1530 O O . GLU A 1 196 ? -9.549 24.171 18.845 1.00 89.62 196 GLU A O 1
ATOM 1535 N N . GLN A 1 197 ? -10.309 22.305 19.819 1.00 92.56 197 GLN A N 1
ATOM 1536 C CA . GLN A 1 197 ? -10.883 22.994 20.976 1.00 92.56 197 GLN A CA 1
ATOM 1537 C C . GLN A 1 197 ? -9.848 23.879 21.684 1.00 92.56 197 GLN A C 1
ATOM 1539 O O . GLN A 1 197 ? -10.159 25.007 22.065 1.00 92.56 197 GLN A O 1
ATOM 1544 N N . LYS A 1 198 ? -8.613 23.395 21.864 1.00 91.69 198 LYS A N 1
ATOM 1545 C CA . LYS A 1 198 ? -7.562 24.140 22.572 1.00 91.69 198 LYS A CA 1
ATOM 1546 C C . LYS A 1 198 ? -6.890 25.214 21.719 1.00 91.69 198 LYS A C 1
ATOM 1548 O O . LYS A 1 198 ? -6.616 26.299 22.232 1.00 91.69 198 LYS A O 1
ATOM 1553 N N . ALA A 1 199 ? -6.584 24.925 20.457 1.00 90.50 199 ALA A N 1
ATOM 1554 C CA . ALA A 1 199 ? -5.922 25.874 19.568 1.00 90.50 199 ALA A CA 1
ATOM 1555 C C . ALA A 1 199 ? -6.905 26.957 19.107 1.00 90.50 199 ALA A C 1
ATOM 1557 O O . ALA A 1 199 ? -6.608 28.139 19.227 1.00 90.50 199 ALA A O 1
ATOM 1558 N N . CYS A 1 200 ? -8.116 26.578 18.698 1.00 89.25 200 CYS A N 1
ATOM 1559 C CA . CYS A 1 200 ? -9.135 27.505 18.202 1.00 89.25 200 CYS A CA 1
ATOM 1560 C C . CYS A 1 200 ? -9.874 28.262 19.321 1.00 89.25 200 CYS A C 1
ATOM 1562 O O . CYS A 1 200 ? -10.697 29.126 19.026 1.00 89.25 200 CYS A O 1
ATOM 1564 N N . ALA A 1 201 ? -9.555 28.012 20.600 1.00 90.50 201 ALA A N 1
ATOM 1565 C CA . ALA A 1 201 ? -10.082 28.777 21.736 1.00 90.50 201 ALA A CA 1
ATOM 1566 C C . ALA A 1 201 ? -9.772 30.282 21.650 1.00 90.50 201 ALA A C 1
ATOM 1568 O O . ALA A 1 201 ? -10.445 31.092 22.291 1.00 90.50 201 ALA A O 1
ATOM 1569 N N . LYS A 1 202 ? -8.726 30.671 20.905 1.00 88.56 202 LYS A N 1
ATOM 1570 C CA . LYS A 1 202 ? -8.364 32.071 20.660 1.00 88.56 202 LYS A CA 1
ATOM 1571 C C . LYS A 1 202 ? -8.005 32.287 19.188 1.00 88.56 202 LYS A C 1
ATOM 1573 O O . LYS A 1 202 ? -7.373 31.421 18.591 1.00 88.56 202 LYS A O 1
ATOM 1578 N N . PRO A 1 203 ? -8.313 33.463 18.614 1.00 88.62 203 PRO A N 1
ATOM 1579 C CA . PRO A 1 203 ? -7.852 33.812 17.277 1.00 88.62 203 PRO A CA 1
ATOM 1580 C C . PRO A 1 203 ? -6.321 33.881 17.212 1.00 88.62 203 PRO A C 1
ATOM 1582 O O . PRO A 1 203 ? -5.663 34.341 18.151 1.00 88.62 203 PRO A O 1
ATOM 1585 N N . HIS A 1 204 ? -5.750 33.491 16.075 1.00 93.19 204 HIS A N 1
ATOM 1586 C CA . HIS A 1 204 ? -4.316 33.584 15.807 1.00 93.19 204 HIS A CA 1
ATOM 1587 C C . HIS A 1 204 ? -4.044 34.553 14.660 1.00 93.19 204 HIS A C 1
ATOM 1589 O O . HIS A 1 204 ? -4.687 34.485 13.619 1.00 93.19 204 HIS A O 1
ATOM 1595 N N . SER A 1 205 ? -3.058 35.435 14.828 1.00 92.12 205 SER A N 1
ATOM 1596 C CA . SER A 1 205 ? -2.704 36.443 13.819 1.00 92.12 205 SER A CA 1
ATOM 1597 C C . SER A 1 205 ? -1.776 35.923 12.718 1.00 92.12 205 SER A C 1
ATOM 1599 O O . SER A 1 205 ? -1.601 36.588 11.702 1.00 92.12 205 SER A O 1
ATOM 1601 N N . ASN A 1 206 ? -1.144 34.761 12.913 1.00 94.00 206 ASN A N 1
ATOM 1602 C CA . ASN A 1 206 ? -0.249 34.139 11.938 1.00 94.00 206 ASN A CA 1
ATOM 1603 C C . ASN A 1 206 ? -0.078 32.633 12.189 1.00 94.00 206 ASN A C 1
ATOM 1605 O O . ASN A 1 206 ? -0.353 32.122 13.280 1.00 94.00 206 ASN A O 1
ATOM 1609 N N . VAL A 1 207 ? 0.445 31.942 11.172 1.00 92.44 207 VAL A N 1
ATOM 1610 C CA . VAL A 1 207 ? 0.697 30.492 11.175 1.00 92.44 207 VAL A CA 1
ATOM 1611 C C . VAL A 1 207 ? 1.624 30.069 12.321 1.00 92.44 207 VAL A C 1
ATOM 1613 O O . VAL A 1 207 ? 1.396 29.034 12.942 1.00 92.44 207 VAL A O 1
ATOM 1616 N N . GLU A 1 208 ? 2.638 30.867 12.658 1.00 92.44 208 GLU A N 1
ATOM 1617 C CA . GLU A 1 208 ? 3.579 30.528 13.734 1.00 92.44 208 GLU A CA 1
ATOM 1618 C C . GLU A 1 208 ? 2.924 30.556 15.121 1.00 92.44 208 GLU A C 1
ATOM 1620 O O . GLU A 1 208 ? 3.212 29.708 15.968 1.00 92.44 208 GLU A O 1
ATOM 1625 N N . SER A 1 209 ? 1.993 31.484 15.357 1.00 92.31 209 SER A N 1
ATOM 1626 C CA . SER A 1 209 ? 1.181 31.492 16.575 1.00 92.31 209 SER A CA 1
ATOM 1627 C C . SER A 1 209 ? 0.278 30.264 16.663 1.00 92.31 209 SER A C 1
ATOM 1629 O O . SER A 1 209 ? 0.174 29.687 17.745 1.00 92.31 209 SER A O 1
ATOM 1631 N N . LEU A 1 210 ? -0.342 29.855 15.551 1.00 92.81 210 LEU A N 1
ATOM 1632 C CA . LEU A 1 210 ? -1.194 28.665 15.506 1.00 92.81 210 LEU A CA 1
ATOM 1633 C C . LEU A 1 210 ? -0.374 27.393 15.772 1.00 92.81 210 LEU A C 1
ATOM 1635 O O . LEU A 1 210 ? -0.736 26.592 16.629 1.00 92.81 210 LEU A O 1
ATOM 1639 N N . LYS A 1 211 ? 0.791 27.244 15.123 1.00 91.88 211 LYS A N 1
ATOM 1640 C CA . LYS A 1 211 ? 1.718 26.124 15.368 1.00 91.88 211 LYS A CA 1
ATOM 1641 C C . LYS A 1 211 ? 2.124 26.027 16.838 1.00 91.88 211 LYS A C 1
ATOM 1643 O O . LYS A 1 211 ? 2.157 24.928 17.388 1.00 91.88 211 LYS A O 1
ATOM 1648 N N . ARG A 1 212 ? 2.439 27.155 17.491 1.00 92.25 212 ARG A N 1
ATOM 1649 C CA . ARG A 1 212 ? 2.767 27.172 18.929 1.00 92.25 212 ARG A CA 1
ATOM 1650 C C . ARG A 1 212 ? 1.585 26.729 19.789 1.00 92.25 212 ARG A C 1
ATOM 1652 O O . ARG A 1 212 ? 1.795 25.972 20.733 1.00 92.25 212 ARG A O 1
ATOM 1659 N N . ALA A 1 213 ? 0.372 27.170 19.464 1.00 92.00 213 ALA A N 1
ATOM 1660 C CA . ALA A 1 213 ? -0.831 26.786 20.196 1.00 92.00 213 ALA A CA 1
ATOM 1661 C C . ALA A 1 213 ? -1.143 25.290 20.046 1.00 92.00 213 ALA A C 1
ATOM 1663 O O . ALA A 1 213 ? -1.375 24.626 21.051 1.00 92.00 213 ALA A O 1
ATOM 1664 N N . LEU A 1 214 ? -1.034 24.741 18.832 1.00 92.94 214 LEU A N 1
ATOM 1665 C CA . LEU A 1 214 ? -1.188 23.305 18.569 1.00 92.94 214 LEU A CA 1
ATOM 1666 C C . LEU A 1 214 ? -0.134 22.468 19.306 1.00 92.94 214 LEU A C 1
ATOM 1668 O O . LEU A 1 214 ? -0.483 21.501 19.976 1.00 92.94 214 LEU A O 1
ATOM 1672 N N . LYS A 1 215 ? 1.147 22.865 19.258 1.00 94.31 215 LYS A N 1
ATOM 1673 C CA . LYS A 1 215 ? 2.222 22.185 20.009 1.00 94.31 215 LYS A CA 1
ATOM 1674 C C . LYS A 1 215 ? 1.975 22.214 21.515 1.00 94.31 215 LYS A C 1
ATOM 1676 O O . LYS A 1 215 ? 2.186 21.214 22.193 1.00 94.31 215 LYS A O 1
ATOM 1681 N N . LYS A 1 216 ? 1.520 23.354 22.044 1.00 93.81 216 LYS A N 1
ATOM 1682 C CA . LYS A 1 216 ? 1.148 23.477 23.455 1.00 93.81 216 LYS A CA 1
ATOM 1683 C C . LYS A 1 216 ? -0.019 22.545 23.796 1.00 93.81 216 LYS A C 1
ATOM 1685 O O . LYS A 1 216 ? 0.085 21.793 24.756 1.00 93.81 216 LYS A O 1
ATOM 1690 N N . ALA A 1 217 ? -1.087 22.566 22.998 1.00 93.25 217 ALA A N 1
ATOM 1691 C CA . ALA A 1 217 ? -2.257 21.716 23.191 1.00 93.25 217 ALA A CA 1
ATOM 1692 C C . ALA A 1 217 ? -1.889 20.227 23.187 1.00 93.25 217 ALA A C 1
ATOM 1694 O O . ALA A 1 217 ? -2.329 19.508 24.078 1.00 93.25 217 ALA A O 1
ATOM 1695 N N . TRP A 1 218 ? -1.037 19.807 22.244 1.00 93.50 218 TRP A N 1
ATOM 1696 C CA . TRP A 1 218 ? -0.500 18.449 22.147 1.00 93.50 218 TRP A CA 1
ATOM 1697 C C . TRP A 1 218 ? 0.251 18.031 23.413 1.00 93.50 218 TRP A C 1
ATOM 1699 O O . TRP A 1 218 ? -0.037 16.987 23.990 1.00 93.50 218 TRP A O 1
ATOM 1709 N N . ASN A 1 219 ? 1.172 18.871 23.889 1.00 94.00 219 ASN A N 1
ATOM 1710 C CA . ASN A 1 219 ? 1.984 18.570 25.072 1.00 94.00 219 ASN A CA 1
ATOM 1711 C C . ASN A 1 219 ? 1.172 18.521 26.376 1.00 94.00 219 ASN A C 1
ATOM 1713 O O . ASN A 1 219 ? 1.620 17.938 27.358 1.00 94.00 219 ASN A O 1
ATOM 1717 N N . GLU A 1 220 ? -0.006 19.142 26.406 1.00 94.69 220 GLU A N 1
ATOM 1718 C CA . GLU A 1 220 ? -0.922 19.093 27.547 1.00 94.69 220 GLU A CA 1
ATOM 1719 C C . GLU A 1 220 ? -1.877 17.887 27.509 1.00 94.69 220 GLU A C 1
ATOM 1721 O O . GLU A 1 220 ? -2.677 17.726 28.434 1.00 94.69 220 GLU A O 1
ATOM 1726 N N . ILE A 1 221 ? -1.857 17.062 26.454 1.00 92.69 221 ILE A N 1
ATOM 1727 C CA . ILE A 1 221 ? -2.642 15.824 26.420 1.00 92.69 221 ILE A CA 1
ATOM 1728 C C . ILE A 1 221 ? -2.029 14.854 27.430 1.00 92.69 221 ILE A C 1
ATOM 1730 O O . ILE A 1 221 ? -0.890 14.413 27.294 1.00 92.69 221 ILE A O 1
ATOM 1734 N N . THR A 1 222 ? -2.792 14.527 28.469 1.00 93.81 222 THR A N 1
ATOM 1735 C CA . THR A 1 222 ? -2.327 13.640 29.537 1.00 93.81 222 THR A CA 1
ATOM 1736 C C . THR A 1 222 ? -2.443 12.173 29.134 1.00 93.81 222 THR A C 1
ATOM 1738 O O . THR A 1 222 ? -3.301 11.797 28.333 1.00 93.81 222 THR A O 1
ATOM 1741 N N . LEU A 1 223 ? -1.632 11.312 29.756 1.00 89.94 223 LEU A N 1
ATOM 1742 C CA . LEU A 1 223 ? -1.722 9.864 29.555 1.00 89.94 223 LEU A CA 1
ATOM 1743 C C . LEU A 1 223 ? -3.111 9.311 29.923 1.00 89.94 223 LEU A C 1
ATOM 1745 O O . LEU A 1 223 ? -3.641 8.479 29.200 1.00 89.94 223 LEU A O 1
ATOM 1749 N N . ASP A 1 224 ? -3.731 9.819 30.993 1.00 93.94 224 ASP A N 1
ATOM 1750 C CA . ASP A 1 224 ? -5.106 9.462 31.382 1.00 93.94 224 ASP A CA 1
ATOM 1751 C C . ASP A 1 224 ? -6.124 9.777 30.271 1.00 93.94 224 ASP A C 1
ATOM 1753 O O . ASP A 1 224 ? -7.016 8.979 29.982 1.00 93.94 224 ASP A O 1
ATOM 1757 N N . THR A 1 225 ? -5.946 10.909 29.582 1.00 90.12 225 THR A N 1
ATOM 1758 C CA . THR A 1 225 ? -6.771 11.265 28.421 1.00 90.12 225 THR A CA 1
ATOM 1759 C C . THR A 1 225 ? -6.567 10.264 27.285 1.00 90.12 225 THR A C 1
ATOM 1761 O O . THR A 1 225 ? -7.545 9.792 26.711 1.00 90.12 225 THR A O 1
ATOM 1764 N N . LEU A 1 226 ? -5.320 9.884 26.987 1.00 88.12 226 LEU A N 1
ATOM 1765 C CA . LEU A 1 226 ? -5.017 8.893 25.948 1.00 88.12 226 LEU A CA 1
ATOM 1766 C C . LEU A 1 226 ? -5.620 7.519 26.262 1.00 88.12 226 LEU A C 1
ATOM 1768 O O . LEU A 1 226 ? -6.215 6.908 25.378 1.00 88.12 226 LEU A O 1
ATOM 1772 N N . VAL A 1 227 ? -5.535 7.060 27.513 1.00 88.88 227 VAL A N 1
ATOM 1773 C CA . VAL A 1 227 ? -6.154 5.795 27.947 1.00 88.88 227 VAL A CA 1
ATOM 1774 C C . VAL A 1 227 ? -7.665 5.833 27.713 1.00 88.88 227 VAL A C 1
ATOM 1776 O O . VAL A 1 227 ? -8.207 4.931 27.082 1.00 88.88 227 VAL A O 1
ATOM 1779 N N . LYS A 1 228 ? -8.342 6.922 28.097 1.00 89.06 228 LYS A N 1
ATOM 1780 C CA . LYS A 1 228 ? -9.784 7.099 27.840 1.00 89.06 228 LYS A CA 1
ATOM 1781 C C . LYS A 1 228 ? -10.129 7.115 26.351 1.00 89.06 228 LYS A C 1
ATOM 1783 O O . LYS A 1 228 ? -11.176 6.596 25.962 1.00 89.06 228 LYS A O 1
ATOM 1788 N N . ILE A 1 229 ? -9.278 7.710 25.513 1.00 87.56 229 ILE A N 1
ATOM 1789 C CA . ILE A 1 229 ? -9.455 7.710 24.054 1.00 87.56 229 ILE A CA 1
ATOM 1790 C C . ILE A 1 229 ? -9.390 6.280 23.514 1.00 87.56 229 ILE A C 1
ATOM 1792 O O . ILE A 1 229 ? -10.257 5.902 22.724 1.00 87.56 229 ILE A O 1
ATOM 1796 N N . VAL A 1 230 ? -8.418 5.484 23.967 1.00 84.50 230 VAL A N 1
ATOM 1797 C CA . VAL A 1 230 ? -8.263 4.072 23.584 1.00 84.50 230 VAL A CA 1
ATOM 1798 C C . VAL A 1 230 ? -9.421 3.217 24.113 1.00 84.50 230 VAL A C 1
ATOM 1800 O O . VAL A 1 230 ? -9.968 2.403 23.377 1.00 84.50 230 VAL A O 1
ATOM 1803 N N . ASP A 1 231 ? -9.890 3.436 25.340 1.00 84.75 231 ASP A N 1
ATOM 1804 C CA . ASP A 1 231 ? -11.050 2.707 25.871 1.00 84.75 231 ASP A CA 1
ATOM 1805 C C . ASP A 1 231 ? -12.332 3.025 25.088 1.00 84.75 231 ASP A C 1
ATOM 1807 O O . ASP A 1 231 ? -13.149 2.144 24.802 1.00 84.75 231 ASP A O 1
ATOM 1811 N N . ASN A 1 232 ? -12.511 4.288 24.693 1.00 83.88 232 ASN A N 1
ATOM 1812 C CA . ASN A 1 232 ? -13.618 4.691 23.830 1.00 83.88 232 ASN A CA 1
ATOM 1813 C C . ASN A 1 232 ? -13.458 4.176 22.394 1.00 83.88 232 ASN A C 1
ATOM 1815 O O . ASN A 1 232 ? -14.473 3.920 21.744 1.00 83.88 232 ASN A O 1
ATOM 1819 N N . PHE A 1 233 ? -12.226 3.944 21.922 1.00 84.44 233 PHE A N 1
ATOM 1820 C CA . PHE A 1 233 ? -11.978 3.295 20.634 1.00 84.44 233 PHE A CA 1
ATOM 1821 C C . PHE A 1 233 ? -12.661 1.933 20.571 1.00 84.44 233 PHE A C 1
ATOM 1823 O O . PHE A 1 233 ? -13.379 1.634 19.623 1.00 84.44 233 PHE A O 1
ATOM 1830 N N . LEU A 1 234 ? -12.497 1.126 21.622 1.00 83.06 234 LEU A N 1
ATOM 1831 C CA . LEU A 1 234 ? -13.084 -0.210 21.692 1.00 83.06 234 LEU A CA 1
ATOM 1832 C C . LEU A 1 234 ? -14.616 -0.173 21.677 1.00 83.06 234 LEU A C 1
ATOM 1834 O O . LEU A 1 234 ? -15.244 -1.074 21.125 1.00 83.06 234 LEU A O 1
ATOM 1838 N N . LYS A 1 235 ? -15.231 0.862 22.258 1.00 84.50 235 LYS A N 1
ATOM 1839 C CA . LYS A 1 235 ? -16.688 1.057 22.194 1.00 84.50 235 LYS A CA 1
ATOM 1840 C C . LYS A 1 235 ? -17.138 1.416 20.780 1.00 84.50 235 LYS A C 1
ATOM 1842 O O . LYS A 1 235 ? -18.074 0.800 20.283 1.00 84.50 235 LYS A O 1
ATOM 1847 N N . ARG A 1 236 ? -16.442 2.347 20.119 1.00 84.38 236 ARG A N 1
ATOM 1848 C CA . ARG A 1 236 ? -16.703 2.716 18.717 1.00 84.38 236 ARG A CA 1
ATOM 1849 C C . ARG A 1 236 ? -16.513 1.531 17.776 1.00 84.38 236 ARG A C 1
ATOM 1851 O O . ARG A 1 236 ? -17.329 1.324 16.889 1.00 84.38 236 ARG A O 1
ATOM 1858 N N . LEU A 1 237 ? -15.490 0.713 18.010 1.00 82.44 237 LEU A N 1
ATOM 1859 C CA . LEU A 1 237 ? -15.252 -0.500 17.236 1.00 82.44 237 LEU A CA 1
ATOM 1860 C C . LEU A 1 237 ? -16.415 -1.488 17.368 1.00 82.44 237 LEU A C 1
ATOM 1862 O O . LEU A 1 237 ? -16.865 -2.035 16.367 1.00 82.44 237 LEU A O 1
ATOM 1866 N N . LYS A 1 238 ? -16.935 -1.686 18.586 1.00 84.25 238 LYS A N 1
ATOM 1867 C CA . LYS A 1 238 ? -18.128 -2.514 18.815 1.00 84.25 238 LYS A CA 1
ATOM 1868 C C . LYS A 1 238 ? -19.355 -1.947 18.103 1.00 84.25 238 LYS A C 1
ATOM 1870 O O . LYS A 1 238 ? -19.999 -2.688 17.376 1.00 84.25 238 LYS A O 1
ATOM 1875 N N . ALA A 1 239 ? -19.612 -0.645 18.225 1.00 83.56 239 ALA A N 1
ATOM 1876 C CA . ALA A 1 239 ? -20.715 0.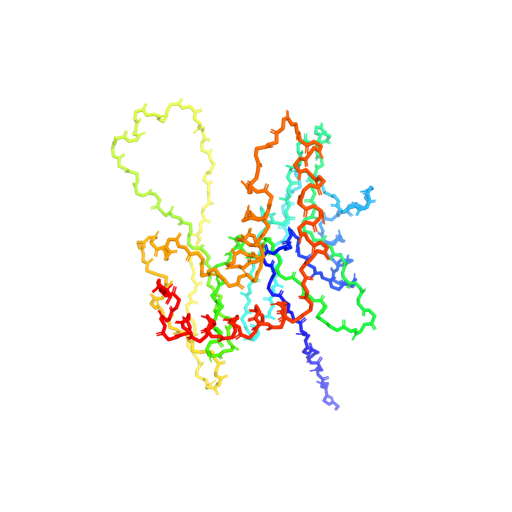012 17.524 1.00 83.56 239 ALA A CA 1
ATOM 1877 C C . ALA A 1 239 ? -20.602 -0.137 15.995 1.00 83.56 239 ALA A C 1
ATOM 1879 O O . ALA A 1 239 ? -21.587 -0.440 15.330 1.00 83.56 239 ALA A O 1
ATOM 1880 N N . CYS A 1 240 ? -19.390 -0.020 15.443 1.00 80.94 240 CYS A N 1
ATOM 1881 C CA . CYS A 1 240 ? -19.123 -0.264 14.027 1.00 80.94 240 CYS A CA 1
ATOM 1882 C C . CYS A 1 240 ? -19.417 -1.718 13.618 1.00 80.94 240 CYS A C 1
ATOM 18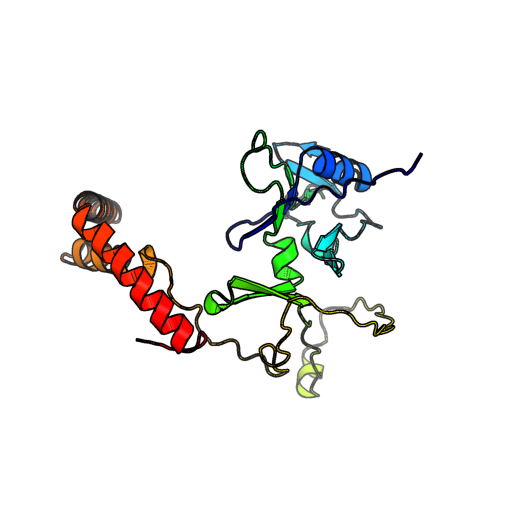84 O O . CYS A 1 240 ? -19.954 -1.951 12.535 1.00 80.94 240 CYS A O 1
ATOM 1886 N N . ILE A 1 241 ? -19.060 -2.695 14.460 1.00 76.31 241 ILE A N 1
ATOM 1887 C CA . ILE A 1 241 ? -19.355 -4.118 14.228 1.00 76.31 241 ILE A CA 1
ATOM 1888 C C . ILE A 1 241 ? -20.870 -4.358 14.266 1.00 76.31 241 ILE A C 1
ATOM 1890 O O . ILE A 1 241 ? -21.406 -4.970 13.342 1.00 76.31 241 ILE A O 1
ATOM 1894 N N . ASP A 1 242 ? -21.566 -3.832 15.276 1.00 79.75 242 ASP A N 1
ATOM 1895 C CA . ASP A 1 242 ? -23.020 -3.967 15.437 1.00 79.75 242 ASP A CA 1
ATOM 1896 C C . ASP A 1 242 ? -23.778 -3.313 14.268 1.00 79.75 242 ASP A C 1
ATOM 1898 O O . ASP A 1 242 ? -24.747 -3.871 13.749 1.00 79.75 242 ASP A O 1
ATOM 1902 N N . ALA A 1 243 ? -23.283 -2.169 13.787 1.00 78.44 243 ALA A N 1
ATOM 1903 C CA . ALA A 1 243 ? -23.792 -1.469 12.611 1.00 78.44 243 ALA A CA 1
ATOM 1904 C C . ALA A 1 243 ? -23.361 -2.105 11.276 1.00 78.44 243 ALA A C 1
ATOM 1906 O O . ALA A 1 243 ? -23.754 -1.617 10.215 1.00 78.44 243 ALA A O 1
ATOM 1907 N N . LYS A 1 244 ? -22.546 -3.171 11.295 1.00 71.25 244 LYS A N 1
ATOM 1908 C CA . LYS A 1 244 ? -21.974 -3.825 10.103 1.00 71.25 244 LYS A CA 1
ATOM 1909 C C . LYS A 1 244 ? -21.277 -2.839 9.153 1.00 71.25 244 LYS A C 1
ATOM 1911 O O . LYS A 1 244 ? -21.396 -2.951 7.936 1.00 71.25 244 LYS A O 1
ATOM 1916 N N . GLY A 1 245 ? -20.586 -1.846 9.711 1.00 67.75 245 GLY A N 1
ATOM 1917 C CA . GLY A 1 245 ? -19.911 -0.790 8.949 1.00 67.75 245 GLY A CA 1
ATOM 1918 C C . GLY A 1 245 ? -20.834 0.273 8.337 1.00 67.75 245 GLY A C 1
ATOM 1919 O O . GLY A 1 245 ? -20.350 1.114 7.585 1.00 67.75 245 GLY A O 1
ATOM 1920 N N . SER A 1 246 ? -22.139 0.255 8.638 1.00 65.31 246 SER A N 1
ATOM 1921 C CA . SER A 1 246 ? -23.054 1.367 8.342 1.00 65.31 246 SER A CA 1
ATOM 1922 C C . SER A 1 246 ? -22.790 2.560 9.273 1.00 65.31 246 SER A C 1
ATOM 1924 O O . SER A 1 246 ? -21.960 2.474 10.171 1.00 65.31 246 SER A O 1
ATOM 1926 N N . HIS A 1 247 ? -23.496 3.674 9.082 1.00 71.44 247 HIS A N 1
ATOM 1927 C CA . HIS A 1 247 ? -23.400 4.848 9.955 1.00 71.44 247 HIS A CA 1
ATOM 1928 C C . HIS A 1 247 ? -23.775 4.515 11.412 1.00 71.44 247 HIS A C 1
ATOM 1930 O O . HIS A 1 247 ? -24.794 3.865 11.657 1.00 71.44 247 HIS A O 1
ATOM 1936 N N . PHE A 1 248 ? -22.979 5.000 12.367 1.00 74.50 248 PHE A N 1
ATOM 1937 C CA . PHE A 1 248 ? -23.191 4.868 13.811 1.00 74.50 248 PHE A CA 1
ATOM 1938 C C . PHE A 1 248 ? -22.722 6.148 14.525 1.00 74.50 248 PHE A C 1
ATOM 1940 O O . 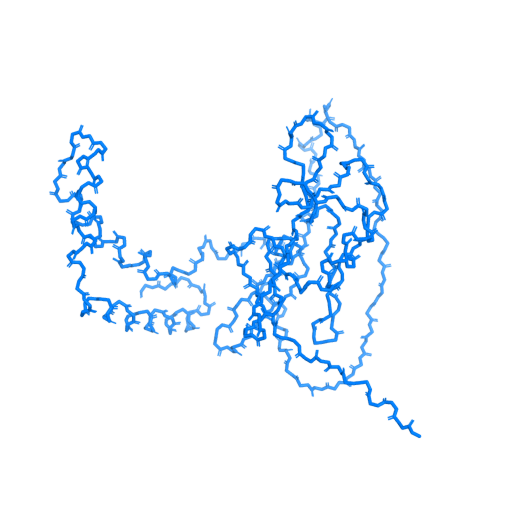PHE A 1 248 ? -21.744 6.758 14.094 1.00 74.50 248 PHE A O 1
ATOM 1947 N N . GLU A 1 249 ? -23.408 6.545 15.601 1.00 61.88 249 GLU A N 1
ATOM 1948 C CA . GLU A 1 249 ? -23.043 7.679 16.477 1.00 61.88 249 GLU A CA 1
ATOM 1949 C C . GLU A 1 249 ? -22.709 7.203 17.892 1.00 61.88 249 GLU A C 1
ATOM 1951 O O . GLU A 1 249 ? -23.438 6.321 18.407 1.00 61.88 249 GLU A O 1
#

pLDDT: mean 71.07, std 22.49, range [23.52, 94.69]

Organism: NCBI:txid290746

Radius of gyration: 23.86 Å; chains: 1; bounding box: 45×77×63 Å

InterPro domains:
  IPR001461 Aspartic peptidase A1 [PTHR47966] (7-123)
  IPR021109 Aspartic peptidase domain superfamily [G3DSA:2.40.70.10] (3-126)
  IPR021109 Aspartic peptidase domain superfamily [SSF50630] (9-124)
  IPR033121 Peptidase family A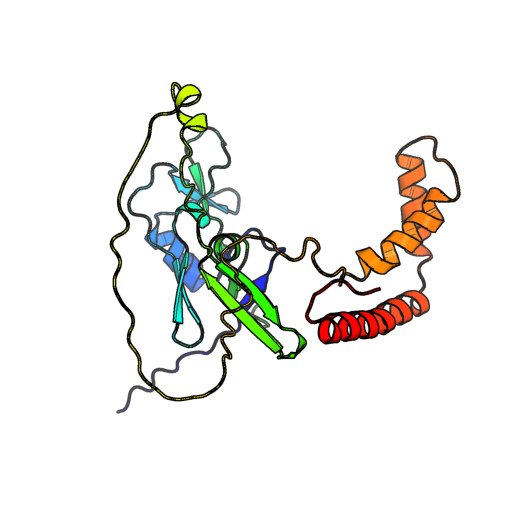1 domain [PF00026] (7-122)
  IPR033121 Peptidase family A1 domain [PS51767] (1-123)
  IPR036397 Ribonuclease H superfamily [G3DSA:3.30.420.10] (152-249)

Foldseek 3Di:
DDPPPPPPDFDEAADAVQQAKEAAPVVVVVLCVQQVWDCDPNFTKHFLPRPPRDWDWDQDPNDIDTQDPVLQWADPVPVPRITTGRYDYDDPVPDDGRIYNYRSNVVQWPWDCQVVVRDIDTGGDDDPPPPDDPVCVVVPPDDDDDDDDDDDDDDDDDDDDDDDDDDPPQDDSPPDDLPDQQPLDLCRPPVVVQLCCQLVVDDDPDPVSSVVRSVVSVVPCDPVNVVVSVVVSVVSVVQCNVCVNHDDD

Sequence (249 aa):
MQFMKATKTMSVIVDSTSDFLGVPPDAMKAIASAINAVYEGNLYTVSCNATGLPDLKFTIKNQIYSVSPSEYISDLHRGNGTCELLVYSVDNGGFGPSWTLGEPFMRSYCNVFDVGNKMIGIRKKQRPTRKRTKKDSEKQGKYSARQENDQTQPQVEGELNNVISVDPHWCNPIGEWPPNSPDLNPLDYAVWSILEQKACAKPHSNVESLKRALKKAWNEITLDTLVKIVDNFLKRLKACIDAKGSHFE

Secondary structure (DSSP, 8-state):
-----------EEE-TT-SSEEE-HHHHHHHHHHTT-EEETTEEEEETT--SPPPEEEEETTEEEEE-HHHHEE----SSSEEEE-EEE---TTSS-SEEE-HHHHHHEEEEEETTTTEEEEEEPPP------GGGTTS-SS--------------------S----GGGS-SS----SS-----HIIIIIHHHHHHHHTTS--SSHHHHHHHHHHHHHT--HHHHHHHHHHHHHHHHHHHHTTTS---